Protein AF-A0AA35QX50-F1 (afdb_monomer_lite)

Structure (mmCIF, N/CA/C/O backbone):
data_AF-A0AA35QX50-F1
#
_entry.id   AF-A0AA35QX50-F1
#
loop_
_atom_site.group_PDB
_atom_site.id
_atom_site.type_symbol
_atom_site.label_atom_id
_atom_site.label_alt_id
_atom_site.label_comp_id
_atom_site.label_asym_id
_atom_site.label_entity_id
_atom_site.label_seq_id
_atom_site.pdbx_PDB_ins_code
_atom_site.Cartn_x
_atom_site.Cartn_y
_atom_site.Cartn_z
_atom_site.occupancy
_atom_site.B_iso_or_equiv
_atom_site.auth_seq_id
_atom_site.auth_comp_id
_atom_site.auth_asym_id
_atom_site.auth_atom_id
_atom_site.pdbx_PDB_model_num
ATOM 1 N N . MET A 1 1 ? -13.403 8.896 -10.640 1.00 95.00 1 MET A N 1
ATOM 2 C CA . MET A 1 1 ? -12.493 7.942 -9.965 1.00 95.00 1 MET A CA 1
ATOM 3 C C . MET A 1 1 ? -11.203 8.673 -9.636 1.00 95.00 1 MET A C 1
ATOM 5 O O . MET A 1 1 ? -10.929 9.673 -10.288 1.00 95.00 1 MET A O 1
ATOM 9 N N . PHE A 1 2 ? -10.451 8.237 -8.632 1.00 98.00 2 PHE A N 1
ATOM 10 C CA . PHE A 1 2 ? -9.219 8.897 -8.194 1.00 98.00 2 PHE A CA 1
ATOM 11 C C . PHE A 1 2 ? -8.072 7.893 -8.134 1.00 98.00 2 PHE A C 1
ATOM 13 O O . PHE A 1 2 ? -8.296 6.754 -7.728 1.00 98.00 2 PHE A O 1
ATOM 20 N N . ASP A 1 3 ? -6.869 8.338 -8.501 1.00 97.94 3 ASP A N 1
ATOM 21 C CA . ASP A 1 3 ? -5.626 7.667 -8.115 1.00 97.94 3 ASP A CA 1
ATOM 22 C C . ASP A 1 3 ? -5.467 7.798 -6.597 1.00 97.94 3 ASP A C 1
ATOM 24 O O . ASP A 1 3 ? -5.388 8.909 -6.054 1.00 97.94 3 ASP A O 1
ATOM 28 N N . LEU A 1 4 ? -5.461 6.663 -5.905 1.00 98.25 4 LEU A N 1
ATOM 29 C CA . LEU A 1 4 ? -5.447 6.638 -4.452 1.00 98.25 4 LEU A CA 1
ATOM 30 C C . LEU A 1 4 ? -4.041 6.796 -3.862 1.00 98.25 4 LEU A C 1
ATOM 32 O O . LEU A 1 4 ? -3.913 6.950 -2.642 1.00 98.25 4 LEU A O 1
ATOM 36 N N . ALA A 1 5 ? -2.999 6.776 -4.700 1.00 97.44 5 ALA A N 1
ATOM 37 C CA . ALA A 1 5 ? -1.603 6.798 -4.295 1.00 97.44 5 ALA A CA 1
ATOM 38 C C . ALA A 1 5 ? -1.356 5.806 -3.141 1.00 97.44 5 ALA A C 1
ATOM 40 O O . ALA A 1 5 ? -1.750 4.640 -3.211 1.00 97.44 5 ALA A O 1
ATOM 41 N N . SER A 1 6 ? -0.755 6.266 -2.043 1.00 97.69 6 SER A N 1
ATOM 42 C CA . SER A 1 6 ? -0.408 5.417 -0.901 1.00 97.69 6 SER A CA 1
ATOM 43 C C . SER A 1 6 ? -1.585 4.852 -0.100 1.00 97.69 6 SER A C 1
ATOM 45 O O . SER A 1 6 ? -1.346 3.959 0.705 1.00 97.69 6 SER A O 1
ATOM 47 N N . LEU A 1 7 ? -2.844 5.242 -0.342 1.00 98.56 7 LEU A N 1
ATOM 48 C CA . LEU A 1 7 ? -3.963 4.465 0.217 1.00 98.56 7 LEU A CA 1
ATOM 49 C C . LEU A 1 7 ? -3.995 3.027 -0.328 1.00 98.56 7 LEU A C 1
ATOM 51 O O . LEU A 1 7 ? -4.563 2.154 0.320 1.00 98.56 7 LEU A O 1
ATOM 55 N N . THR A 1 8 ? -3.333 2.758 -1.462 1.00 98.88 8 THR A N 1
ATOM 56 C CA . THR A 1 8 ? -3.085 1.396 -1.968 1.00 98.88 8 THR A CA 1
ATOM 57 C C . THR A 1 8 ? -2.482 0.492 -0.895 1.00 98.88 8 THR A C 1
ATOM 59 O O . THR A 1 8 ? -2.881 -0.663 -0.779 1.00 98.88 8 THR A O 1
ATOM 62 N N . LYS A 1 9 ? -1.578 1.028 -0.060 1.00 98.81 9 LYS A N 1
ATOM 63 C CA . LYS A 1 9 ? -0.940 0.280 1.029 1.00 98.81 9 LYS A CA 1
ATOM 64 C C . LYS A 1 9 ? -1.981 -0.380 1.918 1.00 98.81 9 LYS A C 1
ATOM 66 O O . LYS A 1 9 ? -1.892 -1.574 2.159 1.00 98.81 9 LYS A O 1
ATOM 71 N N . VAL A 1 10 ? -2.988 0.376 2.348 1.00 98.75 10 VAL A N 1
ATOM 72 C CA . VAL A 1 10 ? -3.977 -0.103 3.318 1.00 98.75 10 VAL A CA 1
ATOM 73 C C . VAL A 1 10 ? -5.190 -0.771 2.674 1.00 98.75 10 VAL A C 1
ATOM 75 O O . VAL A 1 10 ? -5.646 -1.804 3.161 1.00 98.75 10 VAL A O 1
ATOM 78 N N . LEU A 1 11 ? -5.668 -0.241 1.545 1.00 98.88 11 LEU A N 1
ATOM 79 C CA . LEU A 1 11 ? -6.864 -0.738 0.856 1.00 98.88 11 LEU A CA 1
ATOM 80 C C . LEU A 1 11 ? -6.602 -1.992 0.009 1.00 98.88 11 LEU A C 1
ATOM 82 O O . LEU A 1 11 ? -7.543 -2.723 -0.282 1.00 98.88 11 LEU A O 1
ATOM 86 N N . ALA A 1 12 ? -5.349 -2.248 -0.379 1.00 98.88 12 ALA A N 1
ATOM 87 C CA . ALA A 1 12 ? -4.958 -3.460 -1.094 1.00 98.88 12 ALA A CA 1
ATOM 88 C C . ALA A 1 12 ? -4.016 -4.321 -0.247 1.00 98.88 12 ALA A C 1
ATOM 90 O O . ALA A 1 12 ? -4.441 -5.347 0.275 1.00 98.88 12 ALA A O 1
ATOM 91 N N . THR A 1 13 ? -2.764 -3.905 -0.049 1.00 98.88 13 THR A N 1
ATOM 92 C CA . THR A 1 13 ? -1.720 -4.767 0.534 1.00 98.88 13 THR A CA 1
ATOM 93 C C . THR A 1 13 ? -1.997 -5.179 1.977 1.00 98.88 13 THR A C 1
ATOM 95 O O . THR A 1 13 ? -1.929 -6.365 2.301 1.00 98.88 13 THR A O 1
ATOM 98 N N . THR A 1 14 ? -2.339 -4.234 2.853 1.00 98.94 14 THR A N 1
ATOM 99 C CA . THR A 1 14 ? -2.667 -4.521 4.256 1.00 98.94 14 THR A CA 1
ATOM 100 C C . THR A 1 14 ? -3.954 -5.324 4.349 1.00 98.94 14 THR A C 1
ATOM 102 O O . THR A 1 14 ? -3.972 -6.333 5.041 1.00 98.94 14 THR A O 1
ATOM 105 N N . THR A 1 15 ? -4.999 -4.952 3.601 1.00 98.94 15 THR A N 1
ATOM 106 C CA . THR A 1 15 ? -6.264 -5.709 3.569 1.00 98.94 15 THR A CA 1
ATOM 107 C C . THR A 1 15 ? -6.036 -7.155 3.107 1.00 98.94 15 THR A C 1
ATOM 109 O O . THR A 1 15 ? -6.510 -8.093 3.741 1.00 98.94 15 THR A O 1
ATOM 112 N N . ALA A 1 16 ? -5.233 -7.367 2.062 1.00 98.88 16 ALA A N 1
ATOM 113 C CA . ALA A 1 16 ? -4.854 -8.699 1.606 1.00 98.88 16 ALA A CA 1
ATOM 114 C C . ALA A 1 16 ? -4.052 -9.477 2.664 1.00 98.88 16 ALA A C 1
ATOM 116 O O . ALA A 1 16 ? -4.304 -10.660 2.892 1.00 98.88 16 ALA A O 1
ATOM 117 N N . SER A 1 17 ? -3.134 -8.799 3.358 1.00 98.94 17 SER A N 1
ATOM 118 C CA . SER A 1 17 ? -2.365 -9.379 4.465 1.00 98.94 17 SER A CA 1
ATOM 119 C C . SER A 1 17 ? -3.267 -9.788 5.634 1.00 98.94 17 SER A C 1
ATOM 121 O O . SER A 1 17 ? -3.060 -10.846 6.215 1.00 98.94 17 SER A O 1
ATOM 123 N N . MET A 1 18 ? -4.300 -8.998 5.949 1.00 98.94 18 MET A N 1
ATOM 124 C CA . MET A 1 18 ? -5.293 -9.312 6.985 1.00 98.94 18 MET A CA 1
ATOM 125 C C . MET A 1 18 ? -6.093 -10.571 6.643 1.00 98.94 18 MET A C 1
ATOM 127 O O . MET A 1 18 ? -6.298 -11.411 7.516 1.00 98.94 18 MET A O 1
ATOM 131 N N . ILE A 1 19 ? -6.497 -10.738 5.378 1.00 98.88 19 ILE A N 1
ATOM 132 C CA . ILE A 1 19 ? -7.178 -11.958 4.916 1.00 98.88 19 ILE A CA 1
ATOM 133 C C . ILE A 1 19 ? -6.266 -13.172 5.116 1.00 98.88 19 ILE A C 1
ATOM 135 O O . ILE A 1 19 ? -6.684 -14.159 5.716 1.00 98.88 19 ILE A O 1
ATOM 139 N N . LEU A 1 20 ? -5.012 -13.104 4.658 1.00 98.81 20 LEU A N 1
ATOM 140 C CA . LEU A 1 20 ? -4.058 -14.212 4.792 1.00 98.81 20 LEU A CA 1
ATOM 141 C C . LEU A 1 20 ? -3.725 -14.522 6.261 1.00 98.81 20 LEU A C 1
ATOM 143 O O . LEU A 1 20 ? -3.641 -15.693 6.632 1.00 98.81 20 LEU A O 1
ATOM 147 N N . TYR A 1 21 ? -3.605 -13.490 7.101 1.00 98.81 21 TYR A N 1
ATOM 148 C CA . TYR A 1 21 ? -3.396 -13.622 8.544 1.00 98.81 21 TYR A CA 1
ATOM 149 C C . TYR A 1 21 ? -4.576 -14.322 9.223 1.00 98.81 21 TYR A C 1
ATOM 151 O O . TYR A 1 21 ? -4.388 -15.315 9.919 1.00 98.81 21 TYR A O 1
ATOM 159 N N . GLN A 1 22 ? -5.807 -13.871 8.961 1.00 98.38 22 GLN A N 1
ATOM 160 C CA . GLN A 1 22 ? -7.016 -14.491 9.509 1.00 98.38 22 GLN A CA 1
ATOM 161 C C . GLN A 1 22 ? -7.146 -15.965 9.108 1.00 98.38 22 GLN A C 1
ATOM 163 O O . GLN A 1 22 ? -7.665 -16.783 9.867 1.00 98.38 22 GLN A O 1
ATOM 168 N N . ARG A 1 23 ? -6.685 -16.308 7.905 1.00 98.00 23 ARG A N 1
ATOM 169 C CA . ARG A 1 23 ? -6.698 -17.677 7.382 1.00 98.00 23 ARG A CA 1
ATOM 170 C C . ARG A 1 23 ? -5.549 -18.538 7.915 1.00 98.00 23 ARG A C 1
ATOM 172 O O . ARG A 1 23 ? -5.525 -19.729 7.627 1.00 98.00 23 ARG A O 1
ATOM 179 N N . GLY A 1 24 ? -4.630 -17.964 8.695 1.00 97.75 24 GLY A N 1
ATOM 180 C CA . GLY A 1 24 ? -3.490 -18.668 9.282 1.00 97.75 24 GLY A CA 1
ATOM 181 C C . GLY A 1 24 ? -2.351 -18.957 8.302 1.00 97.75 24 GLY A C 1
ATOM 182 O O . GLY A 1 24 ? -1.500 -19.782 8.609 1.00 97.75 24 GLY A O 1
ATOM 183 N N . HIS A 1 25 ? -2.326 -18.304 7.136 1.00 98.12 25 HIS A N 1
ATOM 184 C CA . HIS A 1 25 ? -1.269 -18.483 6.126 1.00 98.12 25 HIS A CA 1
ATOM 185 C C . HIS A 1 25 ? -0.181 -17.411 6.182 1.00 98.12 25 HIS A C 1
ATOM 187 O O . HIS A 1 25 ? 0.841 -17.535 5.519 1.00 98.12 25 HIS A O 1
ATOM 193 N N . LEU A 1 26 ? -0.404 -16.336 6.937 1.00 98.50 26 LEU A N 1
ATOM 194 C CA . LEU A 1 26 ? 0.580 -15.285 7.150 1.00 98.50 26 LEU A CA 1
ATOM 195 C C . LEU A 1 26 ? 0.782 -15.099 8.651 1.00 98.50 26 LEU A C 1
ATOM 197 O O . LEU A 1 26 ? -0.099 -14.577 9.329 1.00 98.50 26 LEU A O 1
ATOM 201 N N . ASP A 1 27 ? 1.948 -15.488 9.156 1.00 98.31 27 ASP A N 1
ATOM 202 C CA . ASP A 1 27 ? 2.385 -15.131 10.505 1.00 98.31 27 ASP A CA 1
ATOM 203 C C . ASP A 1 27 ? 3.178 -13.815 10.449 1.00 98.31 27 ASP A C 1
ATOM 205 O O . ASP A 1 27 ? 4.054 -13.619 9.605 1.00 98.31 27 ASP A O 1
ATOM 209 N N . LEU A 1 28 ? 2.859 -12.888 11.353 1.00 98.69 28 LEU A N 1
ATOM 210 C CA . LEU A 1 28 ? 3.513 -11.586 11.451 1.00 98.69 28 LEU A CA 1
ATOM 211 C C . LEU A 1 28 ? 4.996 -11.709 11.831 1.00 98.69 28 LEU A C 1
ATOM 213 O O . LEU A 1 28 ? 5.796 -10.860 11.438 1.00 98.69 28 LEU A O 1
ATOM 217 N N . ASP A 1 29 ? 5.378 -12.749 12.568 1.00 98.44 29 ASP A N 1
ATOM 218 C CA . ASP A 1 29 ? 6.756 -12.951 13.021 1.00 98.44 29 ASP A CA 1
ATOM 219 C C . ASP A 1 29 ? 7.555 -13.893 12.104 1.00 98.44 29 ASP A C 1
ATOM 221 O O . ASP A 1 29 ? 8.755 -14.098 12.311 1.00 98.44 29 ASP A O 1
ATOM 225 N N . MET A 1 30 ? 6.932 -14.383 11.024 1.00 98.06 30 MET A N 1
ATOM 226 C CA . MET A 1 30 ? 7.620 -15.099 9.953 1.00 98.06 30 MET A CA 1
ATOM 227 C C . MET A 1 30 ? 8.659 -14.193 9.291 1.00 98.06 30 MET A C 1
ATOM 229 O O . MET A 1 30 ? 8.399 -13.025 8.970 1.00 98.06 30 MET A O 1
ATOM 233 N N . LYS A 1 31 ? 9.856 -14.740 9.072 1.00 98.75 31 LYS A N 1
ATOM 234 C CA . LYS A 1 31 ? 10.914 -14.052 8.333 1.00 98.75 31 LYS A CA 1
ATOM 235 C C . LYS A 1 31 ? 10.544 -13.993 6.862 1.00 98.75 31 LYS A C 1
ATOM 237 O O . LYS A 1 31 ? 10.157 -14.991 6.277 1.00 98.75 31 LYS A O 1
ATOM 242 N N . VAL A 1 32 ? 10.755 -12.850 6.227 1.00 98.56 32 VAL A N 1
ATOM 243 C CA . VAL A 1 32 ? 10.470 -12.686 4.792 1.00 98.56 32 VAL A CA 1
ATOM 244 C C . VAL A 1 32 ? 11.356 -13.599 3.935 1.00 98.56 32 VAL A C 1
ATOM 246 O O . VAL A 1 32 ? 10.954 -14.022 2.856 1.00 98.56 32 VAL A O 1
ATOM 249 N N . SER A 1 33 ? 12.544 -13.951 4.438 1.00 98.06 33 SER A N 1
ATOM 250 C CA . SER A 1 33 ? 13.446 -14.920 3.812 1.00 98.06 33 SER A CA 1
ATOM 251 C C . SER A 1 33 ? 13.064 -16.388 4.033 1.00 98.06 33 SER A C 1
ATOM 253 O O . SER A 1 33 ? 13.836 -17.273 3.661 1.00 98.06 33 SER A O 1
ATOM 255 N N . ASP A 1 34 ? 11.944 -16.666 4.701 1.00 97.75 34 ASP A N 1
ATOM 256 C CA . ASP A 1 34 ? 11.442 -18.028 4.850 1.00 97.75 34 ASP A CA 1
ATOM 257 C C . ASP A 1 34 ? 11.135 -18.635 3.464 1.00 97.75 34 ASP A C 1
ATOM 259 O O . ASP A 1 34 ? 10.643 -17.909 2.588 1.00 97.75 34 ASP A O 1
ATOM 263 N N . PRO A 1 35 ? 11.450 -19.924 3.215 1.00 94.56 35 PRO A N 1
ATOM 264 C CA . PRO A 1 35 ? 11.105 -20.608 1.969 1.00 94.56 35 PRO A CA 1
ATOM 265 C C . PRO A 1 35 ? 9.620 -20.561 1.592 1.00 94.56 35 PRO A C 1
ATOM 267 O O . PRO A 1 35 ? 9.325 -20.625 0.401 1.00 94.56 35 PRO A O 1
ATOM 270 N N . GLU A 1 36 ? 8.709 -20.424 2.560 1.00 94.69 36 GLU A N 1
ATOM 271 C CA . GLU A 1 36 ? 7.271 -20.247 2.304 1.00 94.69 36 GLU A CA 1
ATOM 272 C C . GLU A 1 36 ? 6.925 -18.841 1.775 1.00 94.69 36 GLU A C 1
ATOM 274 O O . GLU A 1 36 ? 5.853 -18.638 1.208 1.00 94.69 36 GLU A O 1
ATOM 279 N N . LEU A 1 37 ? 7.831 -17.863 1.922 1.00 96.38 37 LEU A N 1
ATOM 280 C CA . LEU A 1 37 ? 7.656 -16.482 1.460 1.00 96.38 37 LEU A CA 1
ATOM 281 C C . LEU A 1 37 ? 8.561 -16.149 0.264 1.00 96.38 37 LEU A C 1
ATOM 283 O O . LEU A 1 37 ? 8.253 -16.486 -0.877 1.00 96.38 37 LEU A O 1
ATOM 287 N N . LEU A 1 38 ? 9.655 -15.409 0.475 1.00 95.75 38 LEU A N 1
ATOM 288 C CA . LEU A 1 38 ? 10.557 -14.984 -0.605 1.00 95.75 38 LEU A CA 1
ATOM 289 C C . LEU A 1 38 ? 11.861 -15.791 -0.641 1.00 95.75 38 LEU A C 1
ATOM 291 O O . LEU A 1 38 ? 12.686 -15.589 -1.533 1.00 95.75 38 LEU A O 1
ATOM 295 N N . GLY A 1 39 ? 12.042 -16.717 0.303 1.00 95.00 39 GLY A N 1
ATOM 296 C CA . GLY A 1 39 ? 13.170 -17.633 0.345 1.00 95.00 39 GLY A CA 1
ATOM 297 C C . GLY A 1 39 ? 14.521 -16.984 0.680 1.00 95.00 39 GLY A C 1
ATOM 298 O O . GLY A 1 39 ? 14.634 -15.773 0.902 1.00 95.00 39 GLY A O 1
ATOM 299 N N . PRO A 1 40 ? 15.592 -17.796 0.716 1.00 95.56 40 PRO A N 1
ATOM 300 C CA . PRO A 1 40 ? 16.909 -17.368 1.194 1.00 95.56 40 PRO A CA 1
ATOM 301 C C . PRO A 1 40 ? 17.546 -16.264 0.340 1.00 95.56 40 PRO A C 1
ATOM 303 O O . PRO A 1 40 ? 18.378 -15.508 0.839 1.00 95.56 40 PRO A O 1
ATOM 306 N N . ASP A 1 41 ? 17.135 -16.110 -0.920 1.00 93.31 41 ASP A N 1
ATOM 307 C CA . ASP A 1 41 ? 17.622 -15.038 -1.791 1.00 93.31 41 ASP A CA 1
ATOM 308 C C . ASP A 1 41 ? 17.228 -13.644 -1.297 1.00 93.31 41 ASP A C 1
ATOM 310 O O . ASP A 1 41 ? 17.973 -12.685 -1.513 1.00 93.31 41 ASP A O 1
ATOM 314 N N . PHE A 1 42 ? 16.114 -13.527 -0.567 1.00 96.69 42 PHE A N 1
ATOM 315 C CA . PHE A 1 42 ? 15.738 -12.278 0.086 1.00 96.69 42 PHE A CA 1
ATOM 316 C C . PHE A 1 42 ? 16.682 -11.910 1.233 1.00 96.69 42 PHE A C 1
ATOM 318 O O . PHE A 1 42 ? 16.869 -10.730 1.506 1.00 96.69 42 PHE A O 1
ATOM 325 N N . ALA A 1 43 ? 17.322 -12.885 1.884 1.00 96.69 43 ALA A N 1
ATOM 326 C CA . ALA A 1 43 ? 18.098 -12.672 3.106 1.00 96.69 43 ALA A CA 1
ATOM 327 C C . ALA A 1 43 ? 19.359 -11.802 2.903 1.00 96.69 43 ALA A C 1
ATOM 329 O O . ALA A 1 43 ? 19.956 -11.345 3.865 1.00 96.69 43 ALA A O 1
ATOM 330 N N . ARG A 1 44 ? 19.764 -11.534 1.658 1.00 95.12 44 ARG A N 1
ATOM 331 C CA . ARG A 1 44 ? 21.001 -10.821 1.304 1.00 95.12 44 ARG A CA 1
ATOM 332 C C . ARG A 1 44 ? 21.026 -9.374 1.820 1.00 95.12 44 ARG A C 1
ATOM 334 O O . ARG A 1 44 ? 19.988 -8.735 1.979 1.00 95.12 44 ARG A O 1
ATOM 341 N N . ASN A 1 45 ? 22.222 -8.803 1.966 1.00 96.31 45 ASN A N 1
ATOM 342 C CA . ASN A 1 45 ? 22.448 -7.383 2.289 1.00 96.31 45 ASN A CA 1
ATOM 343 C C . ASN A 1 45 ? 21.786 -6.915 3.605 1.00 96.31 45 ASN A C 1
ATOM 345 O O . ASN A 1 45 ? 21.274 -5.794 3.681 1.00 96.31 45 ASN A O 1
ATOM 349 N N . GLY A 1 46 ? 21.810 -7.768 4.638 1.00 96.12 46 GLY A N 1
ATOM 350 C CA . GLY A 1 46 ? 21.324 -7.451 5.986 1.00 96.12 46 GLY A CA 1
ATOM 351 C C . GLY A 1 46 ? 19.832 -7.714 6.210 1.00 96.12 46 GLY A C 1
ATOM 352 O O . GLY A 1 46 ? 19.278 -7.267 7.215 1.00 96.12 46 GLY A O 1
ATOM 353 N N . LYS A 1 47 ? 19.158 -8.389 5.270 1.00 97.94 47 LYS A N 1
ATOM 354 C CA . LYS A 1 47 ? 17.703 -8.608 5.278 1.00 97.94 47 LYS A CA 1
ATOM 355 C C . LYS A 1 47 ? 17.269 -9.906 5.968 1.00 97.94 47 LYS A C 1
ATOM 357 O O . LYS A 1 47 ? 16.074 -10.181 6.040 1.00 97.94 47 LYS A O 1
ATOM 362 N N . GLU A 1 48 ? 18.202 -10.678 6.525 1.00 97.50 48 GLU A N 1
ATOM 363 C CA . GLU A 1 48 ? 17.986 -12.006 7.124 1.00 97.50 48 GLU A CA 1
ATOM 364 C C . GLU A 1 48 ? 17.014 -11.990 8.319 1.00 97.50 48 GLU A C 1
ATOM 366 O O . GLU A 1 48 ? 16.421 -13.012 8.671 1.00 97.50 48 GLU A O 1
ATOM 371 N N . ALA A 1 49 ? 16.893 -10.842 8.989 1.00 98.06 49 ALA A N 1
ATOM 372 C CA . ALA A 1 49 ? 16.088 -10.677 10.197 1.00 98.06 49 ALA A CA 1
ATOM 373 C C . ALA A 1 49 ? 14.735 -9.988 9.958 1.00 98.06 49 ALA A C 1
ATOM 375 O O . ALA A 1 49 ? 13.972 -9.839 10.908 1.00 98.06 49 ALA A O 1
ATOM 376 N N . ILE A 1 50 ? 14.434 -9.549 8.731 1.00 98.75 50 ILE A N 1
ATOM 377 C CA . ILE A 1 50 ? 13.180 -8.843 8.440 1.00 98.75 50 ILE A CA 1
ATOM 378 C C . ILE A 1 50 ? 12.010 -9.818 8.554 1.00 98.75 50 ILE A C 1
ATOM 380 O O . ILE A 1 50 ? 11.982 -10.843 7.870 1.00 98.75 50 ILE A O 1
ATOM 384 N N . THR A 1 51 ? 11.016 -9.460 9.362 1.00 98.88 51 THR A N 1
ATOM 385 C CA . THR A 1 51 ? 9.734 -10.167 9.440 1.00 98.88 51 THR A CA 1
ATOM 386 C C . THR A 1 51 ? 8.631 -9.458 8.660 1.00 98.88 51 THR A C 1
ATOM 388 O O . THR A 1 51 ? 8.746 -8.278 8.309 1.00 98.88 51 THR A O 1
ATOM 391 N N . VAL A 1 52 ? 7.522 -10.161 8.425 1.00 98.88 52 VAL A N 1
ATOM 392 C CA . VAL A 1 52 ? 6.281 -9.591 7.869 1.00 98.88 52 VAL A CA 1
ATOM 393 C C . VAL A 1 52 ? 5.836 -8.361 8.668 1.00 98.88 52 VAL A C 1
ATOM 395 O O . VAL A 1 52 ? 5.526 -7.310 8.100 1.00 98.88 52 VAL A O 1
ATOM 398 N N . ARG A 1 53 ? 5.886 -8.449 10.001 1.00 98.81 53 ARG A N 1
ATOM 399 C CA . ARG A 1 53 ? 5.603 -7.341 10.916 1.00 98.81 53 ARG A CA 1
ATOM 400 C C . ARG A 1 53 ? 6.492 -6.138 10.632 1.00 98.81 53 ARG A C 1
ATOM 402 O O . ARG A 1 53 ? 5.999 -5.012 10.634 1.00 98.81 53 ARG A O 1
ATOM 409 N N . ASN A 1 54 ? 7.783 -6.349 10.363 1.00 98.75 54 ASN A N 1
ATOM 410 C CA . ASN A 1 54 ? 8.684 -5.236 10.081 1.00 98.75 54 ASN A CA 1
ATOM 411 C C . ASN A 1 54 ? 8.331 -4.490 8.794 1.00 98.75 54 ASN A C 1
ATOM 413 O O . ASN A 1 54 ? 8.468 -3.263 8.734 1.00 98.75 54 ASN A O 1
ATOM 417 N N . LEU A 1 55 ? 7.878 -5.219 7.772 1.00 98.81 55 LEU A N 1
ATOM 418 C CA . LEU A 1 55 ? 7.422 -4.613 6.528 1.00 98.81 55 LEU A CA 1
ATOM 419 C C . LEU A 1 55 ? 6.170 -3.760 6.773 1.00 98.81 55 LEU A C 1
ATOM 421 O O . LEU A 1 55 ? 6.180 -2.572 6.455 1.00 98.81 55 LEU A O 1
ATOM 425 N N . LEU A 1 56 ? 5.143 -4.328 7.415 1.00 98.75 56 LEU A N 1
ATOM 426 C CA . LEU A 1 56 ? 3.876 -3.641 7.705 1.00 98.75 56 LEU A CA 1
ATOM 427 C C . LEU A 1 56 ? 4.046 -2.415 8.618 1.00 98.75 56 LEU A C 1
ATOM 429 O O . LEU A 1 56 ? 3.290 -1.455 8.504 1.00 98.75 56 LEU A O 1
ATOM 433 N N . LEU A 1 57 ? 5.040 -2.419 9.509 1.00 97.69 57 LEU A N 1
ATOM 434 C CA . LEU A 1 57 ? 5.339 -1.290 10.398 1.00 97.69 57 LEU A CA 1
ATOM 435 C C . LEU A 1 57 ? 6.313 -0.271 9.809 1.00 97.69 57 LEU A C 1
ATOM 437 O O . LEU A 1 57 ? 6.635 0.702 10.487 1.00 97.69 57 LEU A O 1
ATOM 441 N N . HIS A 1 58 ? 6.834 -0.491 8.598 1.00 97.44 58 HIS A N 1
ATOM 442 C CA . HIS A 1 58 ? 7.907 0.327 8.027 1.00 97.44 58 HIS A CA 1
ATOM 443 C C . HIS A 1 58 ? 9.113 0.496 8.978 1.00 97.44 58 HIS A C 1
ATOM 445 O O . HIS A 1 58 ? 9.684 1.577 9.120 1.00 97.44 58 HIS A O 1
ATOM 451 N N . ASN A 1 59 ? 9.520 -0.581 9.652 1.00 97.50 59 ASN A N 1
ATOM 452 C CA . ASN A 1 59 ? 10.745 -0.606 10.460 1.00 97.50 59 ASN A CA 1
ATOM 453 C C . ASN A 1 59 ? 11.724 -1.701 10.009 1.00 97.50 59 ASN A C 1
ATOM 455 O O . ASN A 1 59 ? 12.593 -2.119 10.766 1.00 97.50 59 ASN A O 1
ATOM 459 N N . ALA A 1 60 ? 11.611 -2.129 8.751 1.00 98.06 60 ALA A N 1
ATOM 460 C CA . ALA A 1 60 ? 12.431 -3.171 8.137 1.00 98.06 60 ALA A CA 1
ATOM 461 C C . ALA A 1 60 ? 13.884 -2.768 7.835 1.00 98.06 60 ALA A C 1
ATOM 463 O O . ALA A 1 60 ? 14.677 -3.630 7.480 1.00 98.06 60 ALA A O 1
ATOM 464 N N . GLY A 1 61 ? 14.253 -1.488 7.957 1.00 98.00 61 GLY A N 1
ATOM 465 C CA . GLY A 1 61 ? 15.607 -1.023 7.633 1.00 98.00 61 GLY A CA 1
ATOM 466 C C . GLY A 1 61 ? 15.763 -0.443 6.228 1.00 98.00 61 GLY A C 1
ATOM 467 O O . GLY A 1 61 ? 16.827 0.087 5.912 1.00 98.00 61 GLY A O 1
ATOM 468 N N . PHE A 1 62 ? 14.741 -0.537 5.374 1.00 98.06 62 PHE A N 1
ATOM 469 C CA . PHE A 1 62 ? 14.800 -0.028 4.005 1.00 98.06 62 PHE A CA 1
ATOM 470 C C . PHE A 1 62 ? 14.945 1.504 3.951 1.00 98.06 62 PHE A C 1
ATOM 472 O O . PHE A 1 62 ? 14.457 2.203 4.844 1.00 98.06 62 PHE A O 1
ATOM 479 N N . PRO A 1 63 ? 15.584 2.056 2.897 1.00 97.19 63 PRO A N 1
ATOM 480 C CA . PRO A 1 63 ? 15.433 3.474 2.584 1.00 97.19 63 PRO A CA 1
ATOM 481 C C . PRO A 1 63 ? 13.964 3.817 2.268 1.00 97.19 63 PRO A C 1
ATOM 483 O O . PRO A 1 63 ? 13.184 2.913 1.954 1.00 97.19 63 PRO A O 1
ATOM 486 N N . PRO A 1 64 ? 13.577 5.107 2.307 1.00 95.94 64 PRO A N 1
ATOM 487 C CA . PRO A 1 64 ? 12.215 5.515 1.961 1.00 95.94 64 PRO A CA 1
ATOM 488 C C . PRO A 1 64 ? 11.788 5.079 0.555 1.00 95.94 64 PRO A C 1
ATOM 490 O O . PRO A 1 64 ? 10.705 4.528 0.373 1.00 95.94 64 PRO A O 1
ATOM 493 N N . ASP A 1 65 ? 12.699 5.233 -0.403 1.00 96.50 65 ASP A N 1
ATOM 494 C CA . ASP A 1 65 ? 12.495 4.942 -1.818 1.00 96.50 65 ASP A CA 1
ATOM 495 C C . ASP A 1 65 ? 13.612 4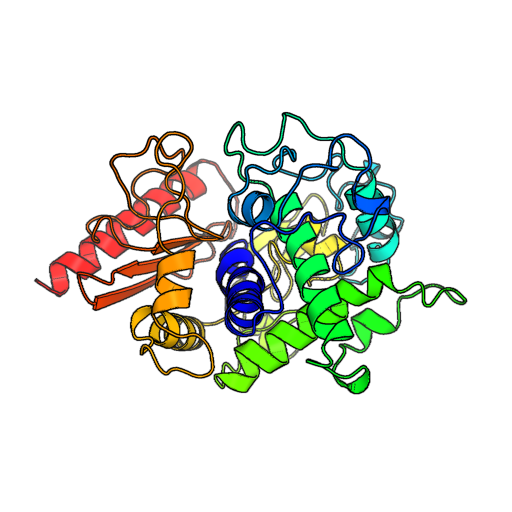.032 -2.353 1.00 96.50 65 ASP A C 1
ATOM 497 O O . ASP A 1 65 ? 14.715 4.013 -1.779 1.00 96.50 65 ASP A O 1
ATOM 501 N N . PRO A 1 66 ? 13.374 3.309 -3.464 1.00 95.25 66 PRO A N 1
ATOM 502 C CA . PRO A 1 66 ? 14.425 2.603 -4.183 1.00 95.25 66 PRO A CA 1
ATOM 503 C C . PRO A 1 66 ? 15.581 3.534 -4.571 1.00 95.25 66 PRO A C 1
ATOM 505 O O . PRO A 1 66 ? 15.383 4.710 -4.888 1.00 95.25 66 PRO A O 1
ATOM 508 N N . LYS A 1 67 ? 16.811 3.008 -4.554 1.00 91.25 67 LYS A N 1
ATOM 509 C CA . LYS A 1 67 ? 18.009 3.761 -4.954 1.00 91.25 67 LYS A CA 1
ATOM 510 C C . LYS A 1 67 ? 18.818 2.995 -6.009 1.00 91.25 67 LYS A C 1
ATOM 512 O O . LYS A 1 67 ? 19.465 2.015 -5.639 1.00 91.25 67 LYS A O 1
ATOM 517 N N . PRO A 1 68 ? 18.867 3.462 -7.272 1.00 94.12 68 PRO A N 1
ATOM 518 C CA . PRO A 1 68 ? 18.078 4.565 -7.841 1.00 94.12 68 PRO A CA 1
ATOM 519 C C . PRO A 1 68 ? 16.574 4.237 -7.889 1.00 94.12 68 PRO A C 1
ATOM 521 O O . PRO A 1 68 ? 16.183 3.078 -7.751 1.00 94.12 68 PRO A O 1
ATOM 524 N N . ASN A 1 69 ? 15.737 5.261 -8.080 1.00 96.62 69 ASN A N 1
ATOM 525 C CA . ASN A 1 69 ? 14.305 5.068 -8.313 1.00 96.62 69 ASN A CA 1
ATOM 526 C C . ASN A 1 69 ? 14.079 4.238 -9.580 1.00 96.62 69 ASN A C 1
ATOM 528 O O . ASN A 1 69 ? 14.792 4.415 -10.562 1.00 96.62 69 ASN A O 1
ATOM 532 N N . TYR A 1 70 ? 13.044 3.401 -9.607 1.00 96.31 70 TYR A N 1
ATOM 533 C CA . TYR A 1 70 ? 12.761 2.521 -10.745 1.00 96.31 70 TYR A CA 1
ATOM 534 C C . TYR A 1 70 ? 12.355 3.265 -12.015 1.00 96.31 70 TYR A C 1
ATOM 536 O O . TYR A 1 70 ? 12.458 2.700 -13.095 1.00 96.31 70 TYR A O 1
ATOM 544 N N . TRP A 1 71 ? 11.903 4.514 -11.894 1.00 95.00 71 TRP A N 1
ATOM 545 C CA . TRP A 1 71 ? 11.601 5.392 -13.025 1.00 95.00 71 TRP A CA 1
ATOM 546 C C . TRP A 1 71 ? 12.808 6.192 -13.533 1.00 95.00 71 TRP A C 1
ATOM 548 O O . TRP A 1 71 ? 12.707 6.858 -14.559 1.00 95.00 71 TRP A O 1
ATOM 558 N N . ASP A 1 72 ? 13.937 6.162 -12.824 1.00 94.81 72 ASP A N 1
ATOM 559 C CA . ASP A 1 72 ? 15.132 6.914 -13.200 1.00 94.81 72 ASP A CA 1
ATOM 560 C C . ASP A 1 72 ? 15.852 6.225 -14.372 1.00 94.81 72 ASP A C 1
ATOM 562 O O . ASP A 1 72 ? 15.958 4.998 -14.435 1.00 94.81 72 ASP A O 1
ATOM 566 N N . VAL A 1 73 ? 16.404 7.004 -15.302 1.00 93.12 73 VAL A N 1
ATOM 567 C CA . VAL A 1 73 ? 17.259 6.476 -16.377 1.00 93.12 73 VAL A CA 1
ATOM 568 C C . VAL A 1 73 ? 18.498 5.768 -15.817 1.00 93.12 73 VAL A C 1
ATOM 570 O O . VAL A 1 73 ? 18.959 4.780 -16.386 1.00 93.12 73 VAL A O 1
ATOM 573 N N . ALA A 1 74 ? 19.002 6.212 -14.660 1.00 94.94 74 ALA A N 1
ATOM 574 C CA . ALA A 1 74 ? 20.131 5.608 -13.960 1.00 94.94 74 ALA A CA 1
ATOM 575 C C . ALA A 1 74 ? 19.818 4.215 -13.389 1.00 94.94 74 ALA A C 1
ATOM 577 O O . ALA A 1 74 ? 20.744 3.463 -13.088 1.00 94.94 74 ALA A O 1
ATOM 578 N N . PHE A 1 75 ? 18.538 3.847 -13.251 1.00 95.56 75 PHE A N 1
ATOM 579 C CA . PHE A 1 75 ? 18.143 2.485 -12.889 1.00 95.56 75 PHE A CA 1
ATOM 580 C C . PHE A 1 75 ? 18.445 1.473 -13.998 1.00 95.56 75 PHE A C 1
ATOM 582 O O . PHE A 1 75 ? 18.654 0.296 -13.716 1.00 95.56 75 PHE A O 1
ATOM 589 N N . GLY A 1 76 ? 18.531 1.933 -15.250 1.00 93.94 76 GLY A N 1
ATOM 590 C CA . GLY A 1 76 ? 18.976 1.120 -16.377 1.00 93.94 76 GLY A CA 1
ATOM 591 C C . GLY A 1 76 ? 17.879 0.299 -17.053 1.00 93.94 76 GLY A C 1
ATOM 592 O O . GLY A 1 76 ? 18.202 -0.549 -17.884 1.00 93.94 76 GLY A O 1
ATOM 593 N N . CYS A 1 77 ? 16.595 0.537 -16.754 1.00 92.88 77 CYS A N 1
ATOM 594 C CA . CYS A 1 77 ? 15.533 -0.121 -17.511 1.00 92.88 77 CYS A CA 1
ATOM 595 C C . CYS A 1 77 ? 15.437 0.503 -18.911 1.00 92.88 77 CYS A C 1
ATOM 597 O O . CYS A 1 77 ? 15.270 1.716 -19.006 1.00 92.88 77 CYS A O 1
ATOM 599 N N . PRO A 1 78 ? 15.457 -0.274 -20.012 1.00 91.81 78 PRO A N 1
ATOM 600 C CA . PRO A 1 78 ? 15.349 0.296 -21.358 1.00 91.81 78 PRO A CA 1
ATOM 601 C C . PRO A 1 78 ? 14.092 1.148 -21.562 1.00 91.81 78 PRO A C 1
ATOM 603 O O . PRO A 1 78 ? 14.119 2.138 -22.290 1.00 91.81 78 PRO A O 1
ATOM 606 N N . GLN A 1 79 ? 12.998 0.783 -20.891 1.00 89.62 79 GLN A N 1
ATOM 607 C CA . GLN A 1 79 ? 11.754 1.535 -20.934 1.00 89.62 79 GLN A CA 1
ATOM 608 C C . GLN A 1 79 ? 11.901 2.937 -20.339 1.00 89.62 79 GLN A C 1
ATOM 610 O O . GLN A 1 79 ? 11.346 3.880 -20.895 1.00 89.62 79 GLN A O 1
ATOM 615 N N . THR A 1 80 ? 12.674 3.106 -19.259 1.00 88.81 80 THR A N 1
ATOM 616 C CA . THR A 1 80 ? 12.785 4.402 -18.569 1.00 88.81 80 THR A CA 1
ATOM 617 C C . THR A 1 80 ? 13.585 5.433 -19.352 1.00 88.81 80 THR A C 1
ATOM 619 O O . THR A 1 80 ? 13.465 6.624 -19.091 1.00 88.81 80 THR A O 1
ATOM 622 N N . ALA A 1 81 ? 14.348 4.995 -20.356 1.00 91.00 81 ALA A N 1
ATOM 623 C CA . ALA A 1 81 ? 15.063 5.870 -21.278 1.00 91.00 81 ALA A CA 1
ATOM 624 C C . ALA A 1 81 ? 14.181 6.441 -22.409 1.00 91.00 81 ALA A C 1
ATOM 626 O O . ALA A 1 81 ? 14.639 7.301 -23.163 1.00 91.00 81 ALA A O 1
ATOM 627 N N . GLN A 1 82 ? 12.940 5.967 -22.574 1.00 94.25 82 GLN A N 1
ATOM 628 C CA . GLN A 1 82 ? 12.024 6.496 -23.588 1.00 94.25 82 GLN A CA 1
ATOM 629 C C . GLN A 1 82 ? 11.407 7.824 -23.141 1.00 94.25 82 GLN A C 1
ATOM 631 O O . GLN A 1 82 ? 11.141 8.026 -21.965 1.00 94.25 82 GLN A O 1
ATOM 636 N N . TYR A 1 83 ? 11.112 8.710 -24.098 1.00 93.44 83 TYR A N 1
ATOM 637 C CA . TYR A 1 83 ? 10.492 10.012 -23.807 1.00 93.44 83 TYR A CA 1
ATOM 638 C C . TYR A 1 83 ? 8.999 9.906 -23.439 1.00 93.44 83 TYR A C 1
ATOM 640 O O . TYR A 1 83 ? 8.485 10.701 -22.666 1.00 93.44 83 TYR A O 1
ATOM 648 N N . TYR A 1 84 ? 8.292 8.909 -23.977 1.00 94.25 84 TYR A N 1
ATOM 649 C CA . TYR A 1 84 ? 6.917 8.568 -23.594 1.00 94.25 84 TYR A CA 1
ATOM 650 C C . TYR A 1 84 ? 6.866 7.087 -23.207 1.00 94.25 84 TYR A C 1
ATOM 652 O O . TYR A 1 84 ? 6.349 6.272 -23.978 1.00 94.25 84 TYR A O 1
ATOM 660 N N . PRO A 1 85 ? 7.460 6.715 -22.059 1.00 94.31 85 PRO A N 1
ATOM 661 C CA . PRO A 1 85 ? 7.511 5.327 -21.627 1.00 94.31 85 PRO A CA 1
ATOM 662 C C . PRO A 1 85 ? 6.084 4.818 -21.435 1.00 94.31 85 PRO A C 1
ATOM 664 O O . PRO A 1 85 ? 5.253 5.502 -20.837 1.00 94.31 85 PRO A O 1
ATOM 667 N N . LYS A 1 86 ? 5.772 3.621 -21.931 1.00 92.88 86 LYS A N 1
ATOM 668 C CA . LYS A 1 86 ? 4.490 2.957 -21.658 1.00 92.88 86 LYS A CA 1
ATOM 669 C C . LYS A 1 86 ? 4.474 2.404 -20.233 1.00 92.88 86 LYS A C 1
ATOM 671 O O . LYS A 1 86 ? 5.505 1.950 -19.739 1.00 92.88 86 LYS A O 1
ATOM 676 N N . GLU A 1 87 ? 3.298 2.417 -19.613 1.00 94.12 87 GLU A N 1
ATOM 677 C CA . GLU A 1 87 ? 3.003 1.638 -18.409 1.00 94.12 87 GLU A CA 1
ATOM 678 C C . GLU A 1 87 ? 2.914 0.168 -18.830 1.00 94.12 87 GLU A C 1
ATOM 680 O O . GLU A 1 87 ? 1.915 -0.259 -19.408 1.00 94.12 87 GLU A O 1
ATOM 685 N N . ASP A 1 88 ? 3.999 -0.578 -18.652 1.00 92.38 88 ASP A N 1
ATOM 686 C CA . ASP A 1 88 ? 4.071 -1.994 -18.994 1.00 92.38 88 ASP A CA 1
ATOM 687 C C . ASP A 1 88 ? 4.983 -2.747 -18.019 1.00 92.38 88 ASP A C 1
ATOM 689 O O . ASP A 1 88 ? 5.614 -2.167 -17.136 1.00 92.38 88 ASP A O 1
ATOM 693 N N . PHE A 1 89 ? 5.036 -4.066 -18.167 1.00 91.94 89 PHE A N 1
ATOM 694 C CA . PHE A 1 89 ? 5.729 -4.952 -17.234 1.00 91.94 89 PHE A CA 1
ATOM 695 C C . PHE A 1 89 ? 7.169 -5.274 -17.659 1.00 91.94 89 PHE A C 1
ATOM 697 O O . PHE A 1 89 ? 7.782 -6.196 -17.121 1.00 91.94 89 PHE A O 1
ATOM 704 N N . SER A 1 90 ? 7.744 -4.527 -18.609 1.00 89.06 90 SER A N 1
ATOM 705 C CA . SER A 1 90 ? 9.065 -4.839 -19.178 1.00 89.06 90 SER A CA 1
ATOM 706 C C . SER A 1 90 ? 10.224 -4.720 -18.179 1.00 89.06 90 SER A C 1
ATOM 708 O O . SER A 1 90 ? 11.242 -5.396 -18.338 1.00 89.06 90 SER A O 1
ATOM 710 N N . CYS A 1 91 ? 10.083 -3.902 -17.129 1.00 90.75 91 CYS A N 1
ATOM 711 C CA . CYS A 1 91 ? 11.110 -3.725 -16.094 1.00 90.75 91 CYS A CA 1
ATOM 712 C C . CYS A 1 91 ? 10.962 -4.680 -14.896 1.00 90.75 91 CYS A C 1
ATOM 714 O O . CYS A 1 91 ? 11.840 -4.696 -14.032 1.00 90.75 91 CYS A O 1
ATOM 716 N N . GLN A 1 92 ? 9.879 -5.460 -14.805 1.00 89.81 92 GLN A N 1
ATOM 717 C CA . GLN A 1 92 ? 9.490 -6.183 -13.586 1.00 89.81 92 GLN A CA 1
ATOM 718 C C . GLN A 1 92 ? 10.601 -7.089 -13.036 1.00 89.81 92 GLN A C 1
ATOM 720 O O . GLN A 1 92 ? 10.912 -7.046 -11.844 1.00 89.81 92 GLN A O 1
ATOM 725 N N . ALA A 1 93 ? 11.240 -7.876 -13.907 1.00 88.19 93 ALA A N 1
ATOM 726 C CA . ALA A 1 93 ? 12.296 -8.797 -13.496 1.00 88.19 93 ALA A CA 1
ATOM 727 C C . ALA A 1 93 ? 13.518 -8.070 -12.913 1.00 88.19 93 ALA A C 1
ATOM 729 O O . ALA A 1 93 ? 14.086 -8.486 -11.900 1.00 88.19 93 ALA A O 1
ATOM 730 N N . MET A 1 94 ? 13.889 -6.945 -13.526 1.00 91.94 94 MET A N 1
ATOM 731 C CA . MET A 1 94 ? 15.014 -6.127 -13.087 1.00 91.94 94 MET A CA 1
ATOM 732 C C . MET A 1 94 ? 14.692 -5.382 -11.785 1.00 91.94 94 MET A C 1
ATOM 734 O O . MET A 1 94 ? 15.544 -5.292 -10.903 1.00 91.94 94 MET A O 1
ATOM 738 N N . ILE A 1 95 ? 13.451 -4.915 -11.622 1.00 94.56 95 ILE A N 1
ATOM 739 C CA . ILE A 1 95 ? 12.964 -4.292 -10.384 1.00 94.56 95 ILE A CA 1
ATOM 740 C C . ILE A 1 95 ? 12.973 -5.283 -9.223 1.00 94.56 95 ILE A C 1
ATOM 742 O O . ILE A 1 95 ? 13.496 -4.964 -8.156 1.00 94.56 95 ILE A O 1
ATOM 746 N N . TYR A 1 96 ? 12.478 -6.502 -9.424 1.00 94.56 96 TYR A N 1
ATOM 747 C CA . TYR A 1 96 ? 12.525 -7.527 -8.385 1.00 94.56 96 TYR A CA 1
ATOM 748 C C . TYR A 1 96 ? 13.967 -7.907 -8.017 1.00 94.56 96 TYR A C 1
ATOM 750 O O . TYR A 1 96 ? 14.302 -8.006 -6.838 1.00 94.56 96 TYR A O 1
ATOM 758 N N . ALA A 1 97 ? 14.863 -8.044 -9.002 1.00 93.44 97 ALA A N 1
ATOM 759 C CA . ALA A 1 97 ? 16.283 -8.274 -8.730 1.00 93.44 97 ALA A CA 1
ATOM 760 C C . ALA A 1 97 ? 16.912 -7.119 -7.925 1.00 93.44 97 ALA A C 1
ATOM 762 O O . ALA A 1 97 ? 17.682 -7.358 -6.991 1.00 93.44 97 ALA A O 1
ATOM 763 N N . ALA A 1 98 ? 16.549 -5.871 -8.234 1.00 95.25 98 ALA A N 1
ATOM 764 C CA . ALA A 1 98 ? 16.989 -4.703 -7.480 1.00 95.25 98 ALA A CA 1
ATOM 765 C C . ALA A 1 98 ? 16.434 -4.687 -6.047 1.00 95.25 98 ALA A C 1
ATOM 767 O O . ALA A 1 98 ? 17.175 -4.368 -5.120 1.00 95.25 98 ALA A O 1
ATOM 768 N N . LEU A 1 99 ? 15.176 -5.094 -5.843 1.00 95.75 99 LEU A N 1
ATOM 769 C CA . LEU A 1 99 ? 14.578 -5.264 -4.516 1.00 95.75 99 LEU A CA 1
ATOM 770 C C . LEU A 1 99 ? 15.363 -6.285 -3.676 1.00 95.75 99 LEU A C 1
ATOM 772 O O . LEU A 1 99 ? 15.724 -6.001 -2.533 1.00 95.75 99 LEU A O 1
ATOM 776 N N . LEU A 1 100 ? 15.693 -7.446 -4.252 1.00 94.81 100 LEU A N 1
ATOM 777 C CA . LEU A 1 100 ? 16.514 -8.460 -3.581 1.00 94.81 100 LEU A CA 1
ATOM 778 C C . LEU A 1 100 ? 17.915 -7.939 -3.243 1.00 94.81 100 LEU A C 1
ATOM 780 O O . LEU A 1 100 ? 18.467 -8.288 -2.199 1.00 94.81 100 LEU A O 1
ATOM 784 N N . ASN A 1 101 ? 18.488 -7.078 -4.085 1.00 95.75 101 ASN A N 1
ATOM 785 C CA . ASN A 1 101 ? 19.815 -6.509 -3.863 1.00 95.75 101 ASN A CA 1
ATOM 786 C C . ASN A 1 101 ? 19.809 -5.210 -3.032 1.00 95.75 101 ASN A C 1
ATOM 788 O O . ASN A 1 101 ? 20.872 -4.691 -2.697 1.00 95.75 101 ASN A O 1
ATOM 792 N N . GLN A 1 102 ? 18.645 -4.687 -2.647 1.00 96.31 102 GLN A N 1
ATOM 793 C CA . GLN A 1 102 ? 18.548 -3.464 -1.858 1.00 96.31 102 GLN A CA 1
ATOM 794 C C . GLN A 1 102 ? 19.161 -3.669 -0.464 1.00 96.31 102 GLN A C 1
ATOM 796 O O . GLN A 1 102 ? 18.748 -4.561 0.285 1.00 96.31 102 GLN A O 1
ATOM 801 N N . SER A 1 103 ? 20.140 -2.831 -0.118 1.00 96.44 103 SER A N 1
ATOM 802 C CA . SER A 1 103 ? 20.753 -2.793 1.215 1.00 96.44 103 SER A CA 1
ATOM 803 C C . SER A 1 103 ? 19.908 -1.992 2.199 1.00 96.44 103 SER A C 1
ATOM 805 O O . SER A 1 103 ? 19.257 -1.009 1.820 1.00 96.44 103 SER A O 1
ATOM 807 N N . LEU A 1 104 ? 19.971 -2.385 3.472 1.00 97.56 104 LEU A N 1
ATOM 808 C CA . LEU A 1 104 ? 19.361 -1.647 4.574 1.00 97.56 104 LEU A CA 1
ATOM 809 C C . LEU A 1 104 ? 20.193 -0.425 4.979 1.00 97.56 104 LEU A C 1
ATOM 811 O O . LEU A 1 104 ? 21.414 -0.399 4.847 1.00 97.56 104 LEU A O 1
ATOM 815 N N . GLN A 1 105 ? 19.516 0.592 5.505 1.00 97.00 105 GLN A N 1
ATOM 816 C CA . GLN A 1 105 ? 20.117 1.789 6.095 1.00 97.00 105 GLN A CA 1
ATOM 817 C C . GLN A 1 105 ? 20.292 1.681 7.616 1.00 97.00 105 GLN A C 1
ATOM 819 O O . GLN A 1 105 ? 20.954 2.523 8.223 1.00 97.00 105 GLN A O 1
ATOM 824 N N . TYR A 1 106 ? 19.638 0.707 8.247 1.00 97.00 106 TYR A N 1
ATOM 825 C CA . TYR A 1 106 ? 19.646 0.483 9.690 1.00 97.00 106 TYR A CA 1
ATOM 826 C C . TYR A 1 106 ? 19.102 -0.912 10.019 1.00 97.00 106 TYR A C 1
ATOM 828 O O . TYR A 1 106 ? 18.443 -1.534 9.187 1.00 97.00 106 TYR A O 1
ATOM 836 N N . SER A 1 107 ? 19.355 -1.394 11.235 1.00 97.56 107 SER A N 1
ATOM 837 C CA . SER A 1 107 ? 18.920 -2.728 11.656 1.00 97.56 107 SER A CA 1
ATOM 838 C C . SER A 1 107 ? 17.390 -2.826 11.779 1.00 97.56 107 SER A C 1
ATOM 840 O O . SER A 1 107 ? 16.783 -1.919 12.368 1.00 97.56 107 SER A O 1
ATOM 842 N N . PRO A 1 108 ? 16.759 -3.917 11.300 1.00 98.00 108 PRO A N 1
ATOM 843 C CA . PRO A 1 108 ? 15.319 -4.131 11.430 1.00 98.00 108 PRO A CA 1
ATOM 844 C C . PRO A 1 108 ? 14.815 -3.961 12.871 1.00 98.00 108 PRO A C 1
ATOM 846 O O . PRO A 1 108 ? 15.488 -4.327 13.834 1.00 98.00 108 PRO A O 1
ATOM 849 N N . GLY A 1 109 ? 13.635 -3.365 13.027 1.00 96.44 109 GLY A N 1
ATOM 850 C CA . GLY A 1 109 ? 12.967 -3.146 14.311 1.00 96.44 109 GLY A CA 1
ATOM 851 C C . GLY A 1 109 ? 13.487 -1.972 15.147 1.00 96.44 109 GLY A C 1
ATOM 852 O O . GLY A 1 109 ? 12.848 -1.626 16.138 1.00 96.44 109 GLY A O 1
ATOM 853 N N . THR A 1 110 ? 14.602 -1.331 14.775 1.00 95.12 110 THR A N 1
ATOM 854 C CA . THR A 1 110 ? 15.219 -0.280 15.613 1.00 95.12 110 THR A CA 1
ATOM 855 C C . THR A 1 110 ? 14.582 1.103 15.468 1.00 95.12 110 THR A C 1
ATOM 857 O O . THR A 1 110 ? 14.581 1.871 16.427 1.00 95.12 110 THR A O 1
ATOM 860 N N . LYS A 1 111 ? 14.032 1.435 14.294 1.00 93.25 111 LYS A N 1
ATOM 861 C CA . LYS A 1 111 ? 13.327 2.703 14.048 1.00 93.25 111 LYS A CA 1
ATOM 862 C C . LYS A 1 111 ? 12.316 2.599 12.909 1.00 93.25 111 LYS A C 1
ATOM 864 O O . LYS A 1 111 ? 12.491 1.821 11.972 1.00 93.25 111 LYS A O 1
ATOM 869 N N . TYR A 1 112 ? 11.302 3.450 12.967 1.00 93.19 112 TYR A N 1
ATOM 870 C CA . TYR A 1 112 ? 10.357 3.674 11.879 1.00 93.19 112 TYR A CA 1
ATOM 871 C C . TYR A 1 112 ? 10.961 4.599 10.809 1.00 93.19 112 TYR A C 1
ATOM 873 O O . TYR A 1 112 ? 11.454 5.679 11.136 1.00 93.19 112 TYR A O 1
ATOM 881 N N . ILE A 1 113 ? 10.897 4.184 9.541 1.00 94.69 113 ILE A N 1
ATOM 882 C CA . ILE A 1 113 ? 11.101 5.028 8.357 1.00 94.69 113 ILE A CA 1
ATOM 883 C C . ILE A 1 113 ? 10.075 4.597 7.310 1.00 94.69 113 ILE A C 1
ATOM 885 O O . ILE A 1 113 ? 10.152 3.480 6.804 1.00 94.69 113 ILE A O 1
ATOM 889 N N . TYR A 1 114 ? 9.142 5.493 6.964 1.00 94.50 114 TYR A N 1
ATOM 890 C CA . TYR A 1 114 ? 8.176 5.272 5.882 1.00 94.50 114 TYR A CA 1
ATOM 891 C C . TYR A 1 114 ? 8.911 4.825 4.616 1.00 94.50 114 TYR A C 1
ATOM 893 O O . TYR A 1 114 ? 9.773 5.554 4.135 1.00 94.50 114 TYR A O 1
ATOM 901 N N . SER A 1 115 ? 8.576 3.642 4.096 1.00 97.44 115 SER A N 1
ATOM 902 C CA . SER A 1 115 ? 9.306 3.030 2.984 1.00 97.44 115 SER A CA 1
ATOM 903 C C . SER A 1 115 ? 8.381 2.342 1.992 1.00 97.44 115 SER A C 1
ATOM 905 O O . SER A 1 115 ? 7.644 1.419 2.355 1.00 97.44 115 SER A O 1
ATOM 907 N N . ASP A 1 116 ? 8.461 2.745 0.728 1.00 97.88 116 ASP A N 1
ATOM 908 C CA . ASP A 1 116 ? 7.743 2.088 -0.361 1.00 97.88 116 ASP A CA 1
ATOM 909 C C . ASP A 1 116 ? 8.252 0.665 -0.587 1.00 97.88 116 ASP A C 1
ATOM 911 O O . ASP A 1 116 ? 7.450 -0.242 -0.810 1.00 97.88 116 ASP A O 1
ATOM 915 N N . LEU A 1 117 ? 9.553 0.428 -0.396 1.00 98.50 117 LEU A N 1
ATOM 916 C CA . LEU A 1 117 ? 10.166 -0.898 -0.510 1.00 98.50 117 LEU A CA 1
ATOM 917 C C . LEU A 1 117 ? 9.555 -1.915 0.457 1.00 98.50 117 LEU A C 1
ATOM 919 O O . LEU A 1 117 ? 9.407 -3.078 0.085 1.00 98.50 117 LEU A O 1
ATOM 923 N N . SER A 1 118 ? 9.140 -1.501 1.660 1.00 98.44 118 SER A N 1
ATOM 924 C CA . SER A 1 118 ? 8.432 -2.403 2.575 1.00 98.44 118 SER A CA 1
ATOM 925 C C . SER A 1 118 ? 7.137 -2.939 1.962 1.00 98.44 118 SER A C 1
ATOM 927 O O . SER A 1 118 ? 6.854 -4.133 2.039 1.00 98.44 118 SER A O 1
ATOM 929 N N . MET A 1 119 ? 6.360 -2.066 1.320 1.00 98.69 119 MET A N 1
ATOM 930 C CA . MET A 1 119 ? 5.049 -2.426 0.779 1.00 98.69 119 MET A CA 1
ATOM 931 C C . MET A 1 119 ? 5.149 -3.079 -0.601 1.00 98.69 119 MET A C 1
ATOM 933 O O . MET A 1 119 ? 4.363 -3.971 -0.901 1.00 98.69 119 MET A O 1
ATOM 937 N N . ILE A 1 120 ? 6.161 -2.726 -1.397 1.00 98.56 120 ILE A N 1
ATOM 938 C CA . ILE A 1 120 ? 6.542 -3.473 -2.605 1.00 98.56 120 ILE A CA 1
ATOM 939 C C . ILE A 1 120 ? 6.985 -4.892 -2.226 1.00 98.56 120 ILE A C 1
ATOM 941 O O . ILE A 1 120 ? 6.596 -5.853 -2.876 1.00 98.56 120 ILE A O 1
ATOM 945 N N . THR A 1 121 ? 7.731 -5.067 -1.132 1.00 98.56 121 THR A N 1
ATOM 946 C CA . THR A 1 121 ? 8.088 -6.409 -0.643 1.00 98.56 121 THR A CA 1
ATOM 947 C C . THR A 1 121 ? 6.848 -7.183 -0.192 1.00 98.56 121 THR A C 1
ATOM 949 O O . THR A 1 121 ? 6.683 -8.339 -0.579 1.00 98.56 121 THR A O 1
ATOM 952 N N . MET A 1 122 ? 5.938 -6.552 0.564 1.00 98.81 122 MET A N 1
ATOM 953 C CA . MET A 1 122 ? 4.683 -7.196 0.981 1.00 98.81 122 MET A CA 1
ATOM 954 C C . MET A 1 122 ? 3.805 -7.617 -0.197 1.00 98.81 122 MET A C 1
ATOM 956 O O . MET A 1 122 ? 3.147 -8.647 -0.111 1.00 98.81 122 MET A O 1
ATOM 960 N N . MET A 1 123 ? 3.819 -6.873 -1.305 1.00 98.50 123 MET A N 1
ATOM 961 C CA . MET A 1 123 ? 3.157 -7.284 -2.544 1.00 98.50 123 MET A CA 1
ATOM 962 C C . MET A 1 123 ? 3.619 -8.675 -2.991 1.00 98.50 123 MET A C 1
ATOM 964 O O . MET A 1 123 ? 2.795 -9.540 -3.268 1.00 98.50 123 MET A O 1
ATOM 968 N N . HIS A 1 124 ? 4.934 -8.903 -3.026 1.00 98.19 124 HIS A N 1
ATOM 969 C CA . HIS A 1 124 ? 5.500 -10.188 -3.426 1.00 98.19 124 HIS A CA 1
ATOM 970 C C . HIS A 1 124 ? 5.194 -11.289 -2.404 1.00 98.19 124 HIS A C 1
ATOM 972 O O . HIS A 1 124 ? 4.877 -12.400 -2.811 1.00 98.19 124 HIS A O 1
ATOM 978 N N . VAL A 1 125 ? 5.204 -10.979 -1.101 1.00 98.56 125 VAL A N 1
ATOM 979 C CA . VAL A 1 125 ? 4.793 -11.913 -0.032 1.00 98.56 125 VAL A CA 1
ATOM 980 C C . VAL A 1 125 ? 3.340 -12.361 -0.219 1.00 98.56 125 VAL A C 1
ATOM 982 O O . VAL A 1 125 ? 3.063 -13.556 -0.287 1.00 98.56 125 VAL A O 1
ATOM 985 N N . VAL A 1 126 ? 2.413 -11.409 -0.364 1.00 98.75 126 VAL A N 1
ATOM 986 C CA . VAL A 1 126 ? 0.989 -11.692 -0.607 1.00 98.75 126 VAL A CA 1
ATOM 987 C C . VAL A 1 126 ? 0.815 -12.479 -1.904 1.00 98.75 126 VAL A C 1
ATOM 989 O O . VAL A 1 126 ? 0.053 -13.438 -1.939 1.00 98.75 126 VAL A O 1
ATOM 992 N N . GLY A 1 127 ? 1.536 -12.101 -2.960 1.00 98.00 127 GLY A N 1
ATOM 993 C CA . GLY A 1 127 ? 1.520 -12.786 -4.246 1.00 98.00 127 GLY A CA 1
ATOM 994 C C . GLY A 1 127 ? 1.988 -14.238 -4.184 1.00 98.00 127 GLY A C 1
ATOM 995 O O . GLY A 1 127 ? 1.352 -15.105 -4.782 1.00 98.00 127 GLY A O 1
ATOM 996 N N . THR A 1 128 ? 3.067 -14.518 -3.446 1.00 97.06 128 THR A N 1
ATOM 997 C CA . THR A 1 128 ? 3.542 -15.887 -3.204 1.00 97.06 128 THR A CA 1
ATOM 998 C C . THR A 1 128 ? 2.476 -16.706 -2.488 1.00 97.06 128 THR A C 1
ATOM 1000 O O . THR A 1 128 ? 2.072 -17.750 -2.991 1.00 97.06 128 THR A O 1
ATOM 1003 N N . LEU A 1 129 ? 1.958 -16.207 -1.364 1.00 98.00 129 LEU A N 1
ATOM 1004 C CA . LEU A 1 129 ? 0.963 -16.933 -0.573 1.00 98.00 129 LEU A CA 1
ATOM 1005 C C . LEU A 1 129 ? -0.349 -17.136 -1.339 1.00 98.00 129 LEU A C 1
ATOM 1007 O O . LEU A 1 129 ? -0.966 -18.195 -1.251 1.00 98.00 129 LEU A O 1
ATOM 1011 N N . ALA A 1 130 ? -0.771 -16.146 -2.128 1.00 97.88 130 ALA A N 1
ATOM 1012 C CA . ALA A 1 130 ? -1.955 -16.259 -2.969 1.00 97.88 130 ALA A CA 1
ATOM 1013 C C . ALA A 1 130 ? -1.828 -17.394 -3.995 1.00 97.88 130 ALA A C 1
ATOM 1015 O O . ALA A 1 130 ? -2.789 -18.137 -4.200 1.00 97.88 130 ALA A O 1
ATOM 1016 N N . ARG A 1 131 ? -0.648 -17.537 -4.611 1.00 95.44 131 ARG A N 1
ATOM 1017 C CA . ARG A 1 131 ? -0.330 -18.638 -5.526 1.00 95.44 131 ARG A CA 1
ATOM 1018 C C . ARG A 1 131 ? -0.299 -19.974 -4.787 1.00 95.44 131 ARG A C 1
ATOM 1020 O O . ARG A 1 131 ? -1.000 -20.900 -5.177 1.00 95.44 131 ARG A O 1
ATOM 1027 N N . ASP A 1 132 ? 0.508 -20.068 -3.735 1.00 95.75 132 ASP A N 1
ATOM 1028 C CA . ASP A 1 132 ? 0.855 -21.348 -3.107 1.00 95.75 132 ASP A CA 1
ATOM 1029 C C . ASP A 1 132 ? -0.316 -21.974 -2.346 1.00 95.75 132 ASP A C 1
ATOM 1031 O O . ASP A 1 132 ? -0.427 -23.197 -2.272 1.00 95.75 132 ASP A O 1
ATOM 1035 N N . HIS A 1 133 ? -1.246 -21.151 -1.860 1.00 97.06 133 HIS A N 1
ATOM 1036 C CA . HIS A 1 133 ? -2.480 -21.618 -1.232 1.00 97.06 133 HIS A CA 1
ATOM 1037 C C . HIS A 1 133 ? -3.678 -21.703 -2.192 1.00 97.06 133 HIS A C 1
ATOM 1039 O O . HIS A 1 133 ? -4.795 -21.951 -1.739 1.00 97.06 133 HIS A O 1
ATOM 1045 N N . GLY A 1 134 ? -3.481 -21.505 -3.503 1.00 95.94 134 GLY A N 1
ATOM 1046 C CA . GLY A 1 134 ? -4.549 -21.645 -4.501 1.00 95.94 134 GLY A CA 1
ATOM 1047 C C . GLY A 1 134 ? -5.676 -20.622 -4.340 1.00 95.94 134 GLY A C 1
ATOM 1048 O O . GLY A 1 134 ? -6.842 -20.908 -4.610 1.00 95.94 134 GLY A O 1
ATOM 1049 N N . TYR A 1 135 ? -5.362 -19.416 -3.858 1.00 97.19 135 TYR A N 1
ATOM 1050 C CA . TYR A 1 135 ? -6.369 -18.369 -3.723 1.00 97.19 135 TYR A CA 1
ATOM 1051 C C . TYR A 1 135 ? -6.776 -17.764 -5.059 1.00 97.19 135 TYR A C 1
ATOM 1053 O O . TYR A 1 135 ? -7.857 -17.183 -5.121 1.00 97.19 135 TYR A O 1
ATOM 1061 N N . VAL A 1 136 ? -5.944 -17.864 -6.091 1.00 95.06 136 VAL A N 1
ATOM 1062 C CA . VAL A 1 136 ? -6.261 -17.458 -7.461 1.00 95.06 136 VAL A CA 1
ATOM 1063 C C . VAL A 1 136 ? -5.591 -18.415 -8.435 1.00 95.06 136 VAL A C 1
ATOM 1065 O O . VAL A 1 136 ? -4.481 -18.887 -8.191 1.00 95.06 136 VAL A O 1
ATOM 1068 N N . GLU A 1 137 ? -6.268 -18.687 -9.539 1.00 91.44 137 GLU A N 1
ATOM 1069 C CA . GLU A 1 137 ? -5.779 -19.578 -10.584 1.00 91.44 137 GLU A CA 1
ATOM 1070 C C . GLU A 1 137 ? -4.971 -18.799 -11.633 1.00 91.44 137 GLU A C 1
ATOM 1072 O O . GLU A 1 137 ? -5.189 -17.599 -11.819 1.00 91.44 137 GLU A O 1
ATOM 1077 N N . PRO A 1 138 ? -4.086 -19.449 -12.410 1.00 90.06 138 PRO A N 1
ATOM 1078 C CA . PRO A 1 138 ? -3.380 -18.795 -13.514 1.00 90.06 138 PRO A CA 1
ATOM 1079 C C . PRO A 1 138 ? -4.307 -18.100 -14.528 1.00 90.06 138 PRO A C 1
ATOM 1081 O O . PRO A 1 138 ? -3.929 -17.090 -15.116 1.00 90.06 138 PRO A O 1
ATOM 1084 N N . SER A 1 139 ? -5.531 -18.607 -14.716 1.00 92.44 139 SER A N 1
ATOM 1085 C CA . SER A 1 139 ? -6.557 -17.985 -15.567 1.00 92.44 139 SER A CA 1
ATOM 1086 C C . SER A 1 139 ? -7.127 -16.682 -15.003 1.00 92.44 139 SER A C 1
ATOM 1088 O O . SER A 1 139 ? -7.769 -15.934 -15.735 1.00 92.44 139 SER A O 1
ATOM 1090 N N . ASP A 1 140 ? -6.920 -16.414 -13.714 1.00 95.00 140 ASP A N 1
ATOM 1091 C CA . ASP A 1 140 ? -7.342 -15.173 -13.073 1.00 95.00 140 ASP A CA 1
ATOM 1092 C C . ASP A 1 140 ? -6.352 -14.038 -13.311 1.00 95.00 140 ASP A C 1
ATOM 1094 O O . ASP A 1 140 ? -6.699 -12.890 -13.048 1.00 95.00 140 ASP A O 1
ATOM 1098 N N . LEU A 1 141 ? -5.131 -14.332 -13.766 1.00 94.31 141 LEU A N 1
ATOM 1099 C CA . LEU A 1 141 ? -4.065 -13.347 -13.891 1.00 94.31 141 LEU A CA 1
ATOM 1100 C C . LEU A 1 141 ? -4.322 -12.374 -15.044 1.00 94.31 141 LEU A C 1
ATOM 1102 O O . LEU A 1 141 ? -4.787 -12.749 -16.121 1.00 94.31 141 LEU A O 1
ATOM 1106 N N . ASN A 1 142 ? -3.951 -11.111 -14.835 1.00 90.00 142 ASN A N 1
ATOM 1107 C CA . ASN A 1 142 ? -3.991 -10.108 -15.890 1.00 90.00 142 ASN A CA 1
ATOM 1108 C C . ASN A 1 142 ? -3.029 -10.488 -17.033 1.00 90.00 142 ASN A C 1
ATOM 1110 O O . ASN A 1 142 ? -1.822 -10.631 -16.829 1.00 90.00 142 ASN A O 1
ATOM 1114 N N . VAL A 1 143 ? -3.566 -10.612 -18.249 1.00 87.62 143 VAL A N 1
ATOM 1115 C CA . VAL A 1 143 ? -2.813 -11.021 -19.445 1.00 87.62 143 VAL A CA 1
ATOM 1116 C C . VAL A 1 143 ? -1.640 -10.089 -19.760 1.00 87.62 143 VAL A C 1
ATOM 1118 O O . VAL A 1 143 ? -0.579 -10.563 -20.160 1.00 87.62 143 VAL A O 1
ATOM 1121 N N . GLU A 1 144 ? -1.772 -8.780 -19.530 1.00 84.75 144 GLU A N 1
ATOM 1122 C CA . GLU A 1 144 ? -0.693 -7.815 -19.777 1.00 84.75 144 GLU A CA 1
ATOM 1123 C C . GLU A 1 144 ? 0.493 -8.046 -18.828 1.00 84.75 144 GLU A C 1
ATOM 1125 O O . GLU A 1 144 ? 1.645 -7.943 -19.261 1.00 84.75 144 GLU A O 1
ATOM 1130 N N . CYS A 1 145 ? 0.202 -8.446 -17.582 1.00 85.31 145 CYS A N 1
ATOM 1131 C CA . CYS A 1 145 ? 1.188 -8.802 -16.556 1.00 85.31 145 CYS A CA 1
ATOM 1132 C C . CYS A 1 145 ? 1.944 -10.095 -16.908 1.00 85.31 145 CYS A C 1
ATOM 1134 O O . CYS A 1 145 ? 3.148 -10.213 -16.673 1.00 85.31 145 CYS A O 1
ATOM 1136 N N . VAL A 1 146 ? 1.259 -11.058 -17.537 1.00 85.12 146 VAL A N 1
ATOM 1137 C CA . VAL A 1 146 ? 1.834 -12.364 -17.902 1.00 85.12 146 VAL A CA 1
ATOM 1138 C C . VAL A 1 146 ? 2.607 -12.331 -19.230 1.00 85.12 146 VAL A C 1
ATOM 1140 O O . VAL A 1 146 ? 3.615 -13.020 -19.361 1.00 85.12 146 VAL A O 1
ATOM 1143 N N . HIS A 1 147 ? 2.172 -11.558 -20.231 1.00 75.75 147 HIS A N 1
ATOM 1144 C CA . HIS A 1 147 ? 2.718 -11.645 -21.597 1.00 75.75 147 HIS A CA 1
ATOM 1145 C C . HIS A 1 147 ? 4.064 -10.940 -21.833 1.00 75.75 147 HIS A C 1
ATOM 1147 O O . HIS A 1 147 ? 4.727 -11.243 -22.821 1.00 75.75 147 HIS A O 1
ATOM 1153 N N . HIS A 1 148 ? 4.501 -10.035 -20.955 1.00 66.00 148 HIS A N 1
ATOM 1154 C CA . HIS A 1 148 ? 5.765 -9.295 -21.120 1.00 66.00 148 HIS A CA 1
ATOM 1155 C C . HIS A 1 148 ? 6.998 -10.022 -20.555 1.00 66.00 148 HIS A C 1
ATOM 1157 O O . HIS A 1 148 ? 8.055 -9.415 -20.380 1.00 66.00 148 HIS A O 1
ATOM 1163 N N . GLN A 1 149 ? 6.890 -11.323 -20.283 1.00 60.25 149 GLN A N 1
ATOM 1164 C CA . GLN A 1 149 ? 8.003 -12.111 -19.760 1.00 60.25 149 GLN A CA 1
ATOM 1165 C C . GLN A 1 149 ? 8.931 -12.553 -20.905 1.00 60.25 149 GLN A C 1
ATOM 1167 O O . GLN A 1 149 ? 8.449 -13.114 -21.894 1.00 60.25 149 GLN A O 1
ATOM 1172 N N . PRO A 1 150 ? 10.255 -12.325 -20.814 1.00 51.53 150 PRO A N 1
ATOM 1173 C CA . PRO A 1 150 ? 11.185 -12.754 -21.849 1.00 51.53 150 PRO A CA 1
ATOM 1174 C C . PRO A 1 150 ? 11.130 -14.277 -22.034 1.00 51.53 150 PRO A C 1
ATOM 1176 O O . PRO A 1 150 ? 11.099 -15.049 -21.073 1.00 51.53 150 PRO A O 1
ATOM 1179 N N . ASN A 1 151 ? 11.111 -14.698 -23.302 1.00 44.50 151 ASN A N 1
ATOM 1180 C CA . ASN A 1 151 ? 11.081 -16.098 -23.715 1.00 44.50 151 ASN A CA 1
ATOM 1181 C C . ASN A 1 151 ? 12.112 -16.933 -22.933 1.00 44.50 151 ASN A C 1
ATOM 1183 O O . ASN A 1 151 ? 13.299 -16.614 -22.940 1.00 44.50 151 ASN A O 1
ATOM 1187 N N . SER A 1 152 ? 11.646 -18.047 -22.355 1.00 41.38 152 SER A N 1
ATOM 1188 C CA . SER A 1 152 ? 12.395 -19.163 -21.737 1.00 41.38 152 SER A CA 1
ATOM 1189 C C . SER A 1 152 ? 12.766 -19.124 -20.244 1.00 41.38 152 SER A C 1
ATOM 1191 O O . SER A 1 152 ? 13.386 -20.073 -19.768 1.00 41.38 152 SER A O 1
ATOM 1193 N N . SER A 1 153 ? 12.260 -18.176 -19.449 1.00 42.50 153 SER A N 1
ATOM 1194 C CA . SER A 1 153 ? 12.200 -18.363 -17.990 1.00 42.50 153 SER A CA 1
ATOM 1195 C C . SER A 1 153 ? 10.852 -17.926 -17.421 1.00 42.50 153 SER A C 1
ATOM 1197 O O . SER A 1 153 ? 10.678 -16.785 -17.004 1.00 42.50 153 SER A O 1
ATOM 1199 N N . HIS A 1 154 ? 9.917 -18.874 -17.302 1.00 48.59 154 HIS A N 1
ATOM 1200 C CA . HIS A 1 154 ? 8.819 -18.819 -16.325 1.00 48.59 154 HIS A CA 1
ATOM 1201 C C . HIS A 1 154 ? 9.375 -18.891 -14.886 1.00 48.59 154 HIS A C 1
ATOM 1203 O O . HIS A 1 154 ? 8.912 -19.677 -14.062 1.00 48.59 154 HIS A O 1
ATOM 1209 N N . SER A 1 155 ? 10.441 -18.147 -14.579 1.00 51.84 155 SER A N 1
ATOM 1210 C CA . SER A 1 155 ? 11.013 -18.101 -13.244 1.00 51.84 155 SER A CA 1
ATOM 1211 C C . SER A 1 155 ? 9.971 -17.476 -12.323 1.00 51.84 155 SER A C 1
ATOM 1213 O O . SER A 1 155 ? 9.602 -16.309 -12.471 1.00 51.84 155 SER A O 1
ATOM 1215 N N . LEU A 1 156 ? 9.495 -18.297 -11.387 1.00 53.75 156 LEU A N 1
ATOM 1216 C CA . LEU A 1 156 ? 8.382 -18.051 -10.475 1.00 53.75 156 LEU A CA 1
ATOM 1217 C C . LEU A 1 156 ? 8.399 -16.742 -9.648 1.00 53.75 156 LEU A C 1
ATOM 1219 O O . LEU A 1 156 ? 7.302 -16.350 -9.242 1.00 53.75 156 LEU A O 1
ATOM 1223 N N . PRO A 1 157 ? 9.524 -16.041 -9.367 1.00 61.00 157 PRO A N 1
ATOM 1224 C CA . PRO A 1 157 ? 9.468 -14.895 -8.458 1.00 61.00 157 PRO A CA 1
ATOM 1225 C C . PRO A 1 157 ? 8.688 -13.692 -9.004 1.00 61.00 157 PRO A C 1
ATOM 1227 O O . PRO A 1 157 ? 8.015 -13.009 -8.237 1.00 61.00 157 PRO A O 1
ATOM 1230 N N . TYR A 1 158 ? 8.722 -13.436 -10.316 1.00 67.00 158 TYR A N 1
ATOM 1231 C CA . TYR A 1 158 ? 8.160 -12.203 -10.894 1.00 67.00 158 TYR A CA 1
ATOM 1232 C C . TYR A 1 158 ? 6.637 -12.248 -11.063 1.00 67.00 158 TYR A C 1
ATOM 1234 O O . TYR A 1 158 ? 5.968 -11.228 -10.926 1.00 67.00 158 TYR A O 1
ATOM 1242 N N . LEU A 1 159 ? 6.058 -13.439 -11.257 1.00 85.62 159 LEU A N 1
ATOM 1243 C CA . LEU A 1 159 ? 4.602 -13.592 -11.357 1.00 85.62 159 LEU A CA 1
ATOM 1244 C C . LEU A 1 159 ? 3.877 -13.262 -10.049 1.00 85.62 159 LEU A C 1
ATOM 1246 O O . LEU A 1 159 ? 2.675 -13.013 -10.081 1.00 85.62 159 LEU A O 1
ATOM 1250 N N . THR A 1 160 ? 4.578 -13.228 -8.912 1.00 92.56 160 THR A N 1
ATOM 1251 C CA . THR A 1 160 ? 3.981 -12.900 -7.607 1.00 92.56 160 THR A CA 1
ATOM 1252 C C . THR A 1 160 ? 3.257 -11.551 -7.628 1.00 92.56 160 THR A C 1
ATOM 1254 O O . THR A 1 160 ? 2.191 -11.436 -7.041 1.00 92.56 160 THR A O 1
ATOM 1257 N N . GLN A 1 161 ? 3.730 -10.558 -8.389 1.00 95.25 161 GLN A N 1
ATOM 1258 C CA . GLN A 1 161 ? 2.996 -9.300 -8.582 1.00 95.25 161 GLN A CA 1
ATOM 1259 C C . GLN A 1 161 ? 1.642 -9.508 -9.287 1.00 95.25 161 GLN A C 1
ATOM 1261 O O . GLN A 1 161 ? 0.648 -8.896 -8.899 1.00 95.25 161 GLN A O 1
ATOM 1266 N N . CYS A 1 162 ? 1.577 -10.381 -10.297 1.00 95.31 162 CYS A N 1
ATOM 1267 C CA . CYS A 1 162 ? 0.327 -10.701 -10.988 1.00 95.31 162 CYS A CA 1
ATOM 1268 C C . CYS A 1 162 ? -0.627 -11.484 -10.070 1.00 95.31 162 CYS A C 1
ATOM 1270 O O . CYS A 1 162 ? -1.822 -11.201 -10.040 1.00 95.31 162 CYS A O 1
ATOM 1272 N N . TYR A 1 163 ? -0.100 -12.433 -9.285 1.00 97.25 163 TYR A N 1
ATOM 1273 C CA . TYR A 1 163 ? -0.876 -13.156 -8.268 1.00 97.25 163 TYR A CA 1
ATOM 1274 C C . TYR A 1 163 ? -1.398 -12.218 -7.176 1.00 97.25 163 TYR A C 1
ATOM 1276 O O . TYR A 1 163 ? -2.532 -12.373 -6.735 1.00 97.25 163 TYR A O 1
ATOM 1284 N N . TYR A 1 164 ? -0.610 -11.219 -6.772 1.00 98.38 164 TYR A N 1
ATOM 1285 C CA . TYR A 1 164 ? -1.038 -10.177 -5.845 1.00 98.38 164 TYR A CA 1
ATOM 1286 C C . TYR A 1 164 ? -2.215 -9.367 -6.399 1.00 98.38 164 TYR A C 1
ATOM 1288 O O . TYR A 1 164 ? -3.220 -9.218 -5.705 1.00 98.38 164 TYR A O 1
ATOM 1296 N N . GLU A 1 165 ? -2.126 -8.877 -7.641 1.00 97.94 165 GLU A N 1
ATOM 1297 C CA . GLU A 1 165 ? -3.237 -8.152 -8.273 1.00 97.94 165 GLU A CA 1
ATOM 1298 C C . GLU A 1 165 ? -4.491 -9.011 -8.320 1.00 97.94 165 GLU A C 1
ATOM 1300 O O . GLU A 1 165 ? -5.550 -8.569 -7.873 1.00 97.94 165 GLU A O 1
ATOM 1305 N N . ALA A 1 166 ? -4.360 -10.249 -8.800 1.00 98.12 166 ALA A N 1
ATOM 1306 C CA . ALA A 1 166 ? -5.478 -11.167 -8.889 1.00 98.12 166 ALA A CA 1
ATOM 1307 C C . ALA A 1 166 ? -6.067 -11.435 -7.500 1.00 98.12 166 ALA A C 1
ATOM 1309 O O . ALA A 1 166 ? -7.283 -11.410 -7.342 1.00 98.12 166 ALA A O 1
ATOM 1310 N N . PHE A 1 167 ? -5.242 -11.623 -6.468 1.00 98.69 167 PHE A N 1
ATOM 1311 C CA . PHE A 1 167 ? -5.718 -11.823 -5.103 1.00 98.69 167 PHE A CA 1
ATOM 1312 C C . PHE A 1 167 ? -6.506 -10.617 -4.592 1.00 98.69 167 PHE A C 1
ATOM 1314 O O . PHE A 1 167 ? -7.622 -10.784 -4.104 1.00 98.69 167 PHE A O 1
ATOM 1321 N N . VAL A 1 168 ? -5.979 -9.400 -4.749 1.00 98.75 168 VAL A N 1
ATOM 1322 C CA . VAL A 1 168 ? -6.684 -8.172 -4.356 1.00 98.75 168 VAL A CA 1
ATOM 1323 C C . VAL A 1 168 ? -8.000 -8.050 -5.125 1.00 98.75 168 VAL A C 1
ATOM 1325 O O . VAL A 1 168 ? -9.055 -7.858 -4.522 1.00 98.75 168 VAL A O 1
ATOM 1328 N N . ARG A 1 169 ? -7.987 -8.238 -6.445 1.00 98.38 169 ARG A N 1
ATOM 1329 C CA . ARG A 1 169 ? -9.204 -8.154 -7.254 1.00 98.38 169 ARG A CA 1
ATOM 1330 C C . ARG A 1 169 ? -10.235 -9.213 -6.860 1.00 98.38 169 ARG A C 1
ATOM 1332 O O . ARG A 1 169 ? -11.387 -8.868 -6.642 1.00 98.38 169 ARG A O 1
ATOM 1339 N N . ARG A 1 170 ? -9.846 -10.480 -6.710 1.00 98.31 170 ARG A N 1
ATOM 1340 C CA . ARG A 1 170 ? -10.767 -11.597 -6.426 1.00 98.31 170 ARG A CA 1
ATOM 1341 C C . ARG A 1 170 ? -11.242 -11.650 -4.974 1.00 98.31 170 ARG A C 1
ATOM 1343 O O . ARG A 1 170 ? -12.388 -12.006 -4.714 1.00 98.31 170 ARG A O 1
ATOM 1350 N N . ARG A 1 171 ? -10.356 -11.374 -4.013 1.00 98.31 171 ARG A N 1
ATOM 1351 C CA . ARG A 1 171 ? -10.586 -11.604 -2.571 1.00 98.31 171 ARG A CA 1
ATOM 1352 C C . ARG A 1 171 ? -10.874 -10.330 -1.781 1.00 98.31 171 ARG A C 1
ATOM 1354 O O . ARG A 1 171 ? -11.316 -10.428 -0.639 1.00 98.31 171 ARG A O 1
ATOM 1361 N N . VAL A 1 172 ? -10.674 -9.158 -2.385 1.00 98.62 172 VAL A N 1
ATOM 1362 C CA . VAL A 1 172 ? -11.079 -7.862 -1.820 1.00 98.62 172 VAL A CA 1
ATOM 1363 C C . VAL A 1 172 ? -12.166 -7.235 -2.686 1.00 98.62 172 VAL A C 1
ATOM 1365 O O . VAL A 1 172 ? -13.297 -7.104 -2.227 1.00 98.62 172 VAL A O 1
ATOM 1368 N N . ALA A 1 173 ? -11.857 -6.885 -3.938 1.00 98.50 173 ALA A N 1
ATOM 1369 C CA . ALA A 1 173 ? -12.769 -6.095 -4.764 1.00 98.50 173 ALA A CA 1
ATOM 1370 C C . ALA A 1 173 ? -14.040 -6.869 -5.155 1.00 98.50 173 ALA A C 1
ATOM 1372 O O . ALA A 1 173 ? -15.137 -6.473 -4.778 1.00 98.50 173 ALA A O 1
ATOM 1373 N N . GLU A 1 174 ? -13.910 -7.998 -5.854 1.00 98.12 174 GLU A N 1
ATOM 1374 C CA . GLU A 1 174 ? -15.041 -8.826 -6.293 1.00 98.12 174 GLU A CA 1
ATOM 1375 C C . GLU A 1 174 ? -15.808 -9.416 -5.102 1.00 98.12 174 GLU A C 1
ATOM 1377 O O . GLU A 1 174 ? -17.037 -9.414 -5.116 1.00 98.12 174 GLU A O 1
ATOM 1382 N N . TYR A 1 175 ? -15.102 -9.850 -4.049 1.00 98.00 175 TYR A N 1
ATOM 1383 C CA . TYR A 1 175 ? -15.720 -10.401 -2.836 1.00 98.00 175 TYR A CA 1
ATOM 1384 C C . TYR A 1 175 ? -16.677 -9.404 -2.162 1.00 98.00 175 TYR A C 1
ATOM 1386 O O . TYR A 1 175 ? -17.759 -9.788 -1.725 1.00 98.00 175 TYR A O 1
ATOM 1394 N N . LEU A 1 176 ? -16.300 -8.123 -2.111 1.00 98.25 176 LEU A N 1
ATOM 1395 C CA . LEU A 1 176 ? -17.120 -7.052 -1.540 1.00 98.25 176 LEU A CA 1
ATOM 1396 C C . LEU A 1 176 ? -17.987 -6.307 -2.573 1.00 98.25 176 LEU A C 1
ATOM 1398 O O . LEU A 1 176 ? -18.669 -5.346 -2.222 1.00 98.25 176 LEU A O 1
ATOM 1402 N N . GLY A 1 177 ? -17.958 -6.701 -3.849 1.00 98.12 177 GLY A N 1
ATOM 1403 C CA . GLY A 1 177 ? -18.693 -6.014 -4.916 1.00 98.12 177 GLY A CA 1
ATOM 1404 C C . GLY A 1 177 ? -18.185 -4.599 -5.243 1.00 98.12 177 GLY A C 1
ATOM 1405 O O . GLY A 1 177 ? -18.962 -3.759 -5.698 1.00 98.12 177 GLY A O 1
ATOM 1406 N N . LEU A 1 178 ? -16.896 -4.315 -5.027 1.00 97.88 178 LEU A N 1
ATOM 1407 C CA . LEU A 1 178 ? -16.257 -3.016 -5.276 1.00 97.88 178 LEU A CA 1
ATOM 1408 C C . LEU A 1 178 ? -15.931 -2.852 -6.766 1.00 97.88 178 LEU A C 1
ATOM 1410 O O . LEU A 1 178 ? -14.859 -3.226 -7.237 1.00 97.88 178 LEU A O 1
ATOM 1414 N N . GLN A 1 179 ? -16.869 -2.298 -7.530 1.00 91.56 179 GLN A N 1
ATOM 1415 C CA . GLN A 1 179 ? -16.785 -2.244 -8.995 1.00 91.56 179 GLN A CA 1
ATOM 1416 C C . GLN A 1 179 ? -15.642 -1.379 -9.545 1.00 91.56 179 GLN A C 1
ATOM 1418 O O . GLN A 1 179 ? -15.277 -1.518 -10.710 1.00 91.56 179 GLN A O 1
ATOM 1423 N N . GLN A 1 180 ? -15.133 -0.432 -8.758 1.00 94.12 180 GLN A N 1
ATOM 1424 C CA . GLN A 1 180 ? -14.156 0.568 -9.181 1.00 94.12 180 GLN A CA 1
ATOM 1425 C C . GLN A 1 180 ? -12.883 0.550 -8.332 1.00 94.12 180 GLN A C 1
ATOM 1427 O O . GLN A 1 180 ? -12.032 1.408 -8.538 1.00 94.12 180 GLN A O 1
AT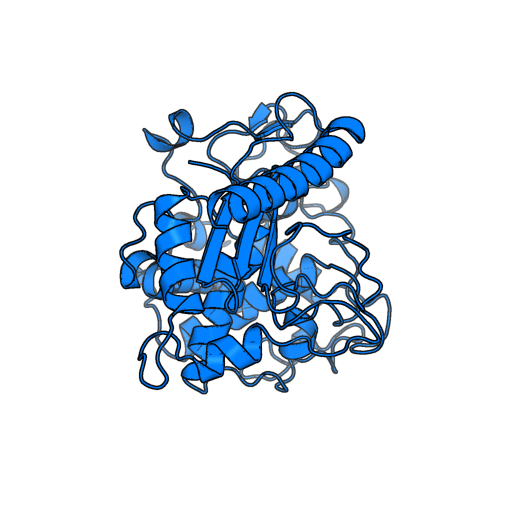OM 1432 N N . LEU A 1 181 ? -12.732 -0.396 -7.397 1.00 97.75 181 LEU A N 1
ATOM 1433 C CA . LEU A 1 181 ? -11.467 -0.635 -6.701 1.00 97.75 181 LEU A CA 1
ATOM 1434 C C . LEU A 1 181 ? -10.594 -1.570 -7.541 1.00 97.75 181 LEU A C 1
ATOM 1436 O O . LEU A 1 181 ? -10.807 -2.779 -7.555 1.00 97.75 181 LEU A O 1
ATOM 1440 N N . LEU A 1 182 ? -9.633 -1.008 -8.271 1.00 97.00 182 LEU A N 1
ATOM 1441 C CA . LEU A 1 182 ? -8.828 -1.774 -9.224 1.00 97.00 182 LEU A CA 1
ATOM 1442 C C . LEU A 1 182 ? -7.475 -1.131 -9.532 1.00 97.00 182 LEU A C 1
ATOM 1444 O O . LEU A 1 182 ? -7.302 0.085 -9.435 1.00 97.00 182 LEU A O 1
ATOM 1448 N N . PHE A 1 183 ? -6.531 -1.979 -9.930 1.00 97.81 183 PHE A N 1
ATOM 1449 C CA . PHE A 1 183 ? -5.324 -1.580 -10.651 1.00 97.81 183 PHE A CA 1
ATOM 1450 C C . PHE A 1 183 ? -5.629 -1.483 -12.151 1.00 97.81 183 PHE A C 1
ATOM 1452 O O . PHE A 1 183 ? -6.589 -2.094 -12.618 1.00 97.81 183 PHE A O 1
ATOM 1459 N N . LEU A 1 184 ? -4.798 -0.751 -12.902 1.00 96.56 184 LEU A N 1
ATOM 1460 C CA . LEU A 1 184 ? -4.862 -0.666 -14.371 1.00 96.56 184 LEU A CA 1
ATOM 1461 C C . LEU A 1 184 ? -6.276 -0.396 -14.915 1.00 96.56 184 LEU A C 1
ATOM 1463 O O . LEU A 1 184 ? -6.871 -1.246 -15.586 1.00 96.56 184 LEU A O 1
ATOM 1467 N N . PRO A 1 185 ? -6.861 0.779 -14.628 1.00 96.00 185 PRO A N 1
ATOM 1468 C CA . PRO A 1 185 ? -8.218 1.041 -15.059 1.00 96.00 185 PRO A CA 1
ATOM 1469 C C . PRO A 1 185 ? -8.357 1.017 -16.583 1.00 96.00 185 PRO A C 1
ATOM 1471 O O . PRO A 1 185 ? -7.485 1.534 -17.284 1.00 96.00 185 PRO A O 1
ATOM 1474 N N . PRO A 1 186 ? -9.460 0.459 -17.124 1.00 94.19 186 PRO A N 1
ATOM 1475 C CA . PRO A 1 186 ? -9.655 0.376 -18.567 1.00 94.19 186 PRO A CA 1
ATOM 1476 C C . PRO A 1 186 ? -9.592 1.752 -19.233 1.00 94.19 186 PRO A C 1
ATOM 1478 O O . PRO A 1 186 ? -10.198 2.709 -18.749 1.00 94.19 186 PRO A O 1
ATOM 1481 N N . ARG A 1 187 ? -8.921 1.858 -20.386 1.00 93.31 187 ARG A N 1
ATOM 1482 C CA . ARG A 1 187 ? -8.762 3.145 -21.091 1.00 93.31 187 ARG A CA 1
ATOM 1483 C C . ARG A 1 187 ? -10.090 3.856 -21.349 1.00 93.31 187 ARG A C 1
ATOM 1485 O O . ARG A 1 187 ? -10.239 5.031 -21.022 1.00 93.31 187 ARG A O 1
ATOM 1492 N N . SER A 1 188 ? -11.068 3.146 -21.906 1.00 91.62 188 SER A N 1
ATOM 1493 C CA . SER A 1 188 ? -12.386 3.701 -22.216 1.00 91.62 188 SER A CA 1
ATOM 1494 C C . SER A 1 188 ? -13.492 2.956 -21.463 1.00 91.62 188 SER A C 1
ATOM 1496 O O . SER A 1 188 ? -13.478 1.724 -21.469 1.00 91.62 188 SER A O 1
ATOM 1498 N N . PRO A 1 189 ? -14.452 3.663 -20.833 1.00 92.50 189 PRO A N 1
ATOM 1499 C CA . PRO A 1 189 ? -14.527 5.123 -20.662 1.00 92.50 189 PRO A CA 1
ATOM 1500 C C . PRO A 1 189 ? -13.767 5.636 -19.420 1.00 92.50 189 PRO A C 1
ATOM 1502 O O . PRO A 1 189 ? -13.833 6.821 -19.092 1.00 92.50 189 PRO A O 1
ATOM 1505 N N . THR A 1 190 ? -13.092 4.756 -18.675 1.00 94.94 190 THR A N 1
ATOM 1506 C CA . THR A 1 190 ? -12.711 5.025 -17.282 1.00 94.94 190 THR A CA 1
ATOM 1507 C C . THR A 1 190 ? -11.635 6.100 -17.123 1.00 94.94 190 THR A C 1
ATOM 1509 O O . THR A 1 190 ? -11.714 6.881 -16.170 1.00 94.94 190 THR A O 1
ATOM 1512 N N . TRP A 1 191 ? -10.672 6.222 -18.045 1.00 96.06 191 TRP A N 1
ATOM 1513 C CA . TRP A 1 191 ? -9.628 7.255 -17.942 1.00 96.06 191 TRP A CA 1
ATOM 1514 C C . TRP A 1 191 ? -10.221 8.665 -17.975 1.00 96.06 191 TRP A C 1
ATOM 1516 O O . TRP A 1 191 ? -9.898 9.487 -17.120 1.00 96.06 191 TRP A O 1
ATOM 1526 N N . ALA A 1 192 ? -11.179 8.915 -18.874 1.00 95.38 192 ALA A N 1
ATOM 1527 C CA . ALA A 1 192 ? -11.864 10.205 -18.979 1.00 95.38 192 ALA A CA 1
ATOM 1528 C C . ALA A 1 192 ? -12.659 10.569 -17.709 1.00 95.38 192 ALA A C 1
ATOM 1530 O O . ALA A 1 192 ? -12.851 11.743 -17.406 1.00 95.38 192 ALA A O 1
ATOM 1531 N N . LEU A 1 193 ? -13.095 9.563 -16.942 1.00 95.06 193 LEU A N 1
ATOM 1532 C CA . LEU A 1 193 ? -13.817 9.724 -15.674 1.00 95.06 193 LEU A CA 1
ATOM 1533 C C . LEU A 1 193 ? -12.891 9.723 -14.445 1.00 95.06 193 LEU A C 1
ATOM 1535 O O . LEU A 1 193 ? -13.363 9.747 -13.299 1.00 95.06 193 LEU A O 1
ATOM 1539 N N . THR A 1 194 ? -11.578 9.648 -14.656 1.00 96.88 194 THR A N 1
ATOM 1540 C CA . THR A 1 194 ? -10.566 9.686 -13.599 1.00 96.88 194 THR A CA 1
ATOM 1541 C C . THR A 1 194 ? -10.053 11.107 -13.431 1.00 96.88 194 THR A C 1
ATOM 1543 O O . THR A 1 194 ? -9.757 11.776 -14.417 1.00 96.88 194 THR A O 1
ATOM 1546 N N . ALA A 1 195 ? -9.963 11.584 -12.190 1.00 96.50 195 ALA A N 1
ATOM 1547 C CA . ALA A 1 195 ? -9.392 12.893 -11.905 1.00 96.50 195 ALA A CA 1
ATOM 1548 C C . ALA A 1 195 ? -7.904 12.909 -12.313 1.00 96.50 195 ALA A C 1
ATOM 1550 O O . ALA A 1 195 ? -7.179 11.981 -11.944 1.00 96.50 195 ALA A O 1
ATOM 1551 N N . PRO A 1 196 ? -7.433 13.928 -13.055 1.00 95.81 196 PRO A N 1
ATOM 1552 C CA . PRO A 1 196 ? -6.020 14.043 -13.401 1.00 95.81 196 PRO A CA 1
ATOM 1553 C C . PRO A 1 196 ? -5.193 14.355 -12.150 1.00 95.81 196 PRO A C 1
ATOM 1555 O O . PRO A 1 196 ? -5.687 15.029 -11.241 1.00 95.81 196 PRO A O 1
ATOM 1558 N N . THR A 1 197 ? -3.941 13.898 -12.107 1.00 93.38 197 THR A N 1
ATOM 1559 C CA . THR A 1 197 ? -3.051 14.102 -10.953 1.00 93.38 197 THR A CA 1
ATOM 1560 C C . THR A 1 197 ? -2.043 15.219 -11.171 1.00 93.38 197 THR A C 1
ATOM 1562 O O . THR A 1 197 ? -2.099 16.177 -10.426 1.00 93.38 197 THR A O 1
ATOM 1565 N N . TRP A 1 198 ? -1.152 15.177 -12.161 1.00 91.81 198 TRP A N 1
ATOM 1566 C CA . TRP A 1 198 ? -0.256 16.306 -12.476 1.00 91.81 198 TRP A CA 1
ATOM 1567 C C . TRP A 1 198 ? 0.216 16.275 -13.931 1.00 91.81 198 TRP A C 1
ATOM 1569 O O . TRP A 1 198 ? -0.007 15.292 -14.637 1.00 91.81 198 TRP A O 1
ATOM 1579 N N . ASN A 1 199 ? 0.862 17.351 -14.383 1.00 92.38 199 ASN A N 1
ATOM 1580 C CA . ASN A 1 199 ? 1.598 17.353 -15.643 1.00 92.38 199 ASN A CA 1
ATOM 1581 C C . ASN A 1 199 ? 3.042 16.924 -15.375 1.00 92.38 199 ASN A C 1
ATOM 1583 O O . ASN A 1 199 ? 3.830 17.730 -14.879 1.00 92.38 199 ASN A O 1
ATOM 1587 N N . ASP A 1 200 ? 3.372 15.665 -15.657 1.00 92.12 200 ASP A N 1
ATOM 1588 C CA . ASP A 1 200 ? 4.734 15.190 -15.457 1.00 92.12 200 ASP A CA 1
ATOM 1589 C C . ASP A 1 200 ? 5.635 15.661 -16.597 1.00 92.12 200 ASP A C 1
ATOM 1591 O O . ASP A 1 200 ? 5.375 15.366 -17.758 1.00 92.12 200 ASP A O 1
ATOM 1595 N N . THR A 1 201 ? 6.715 16.357 -16.261 1.00 91.69 201 THR A N 1
ATOM 1596 C CA . THR A 1 201 ? 7.698 16.880 -17.217 1.00 91.69 201 THR A CA 1
ATOM 1597 C C . THR A 1 201 ? 9.052 16.176 -17.135 1.00 91.69 201 THR A C 1
ATOM 1599 O O . THR A 1 201 ? 9.971 16.586 -17.844 1.00 91.69 201 THR A O 1
ATOM 1602 N N . VAL A 1 202 ? 9.188 15.148 -16.284 1.00 90.81 202 VAL A N 1
ATOM 1603 C CA . VAL A 1 202 ? 10.470 14.486 -15.992 1.00 90.81 202 VAL A CA 1
ATOM 1604 C C . VAL A 1 202 ? 10.548 13.069 -16.553 1.00 90.81 202 VAL A C 1
ATOM 1606 O O . VAL A 1 202 ? 11.575 12.726 -17.124 1.00 90.81 202 VAL A O 1
ATOM 1609 N N . TYR A 1 203 ? 9.508 12.247 -16.377 1.00 93.44 203 TYR A N 1
ATOM 1610 C CA . TYR A 1 203 ? 9.566 10.819 -16.727 1.00 93.44 203 TYR A CA 1
ATOM 1611 C C . TYR A 1 203 ? 8.599 10.436 -17.857 1.00 93.44 203 TYR A C 1
ATOM 1613 O O . TYR A 1 203 ? 8.989 9.853 -18.860 1.00 93.44 203 TYR A O 1
ATOM 1621 N N . ARG A 1 204 ? 7.318 10.767 -17.705 1.00 9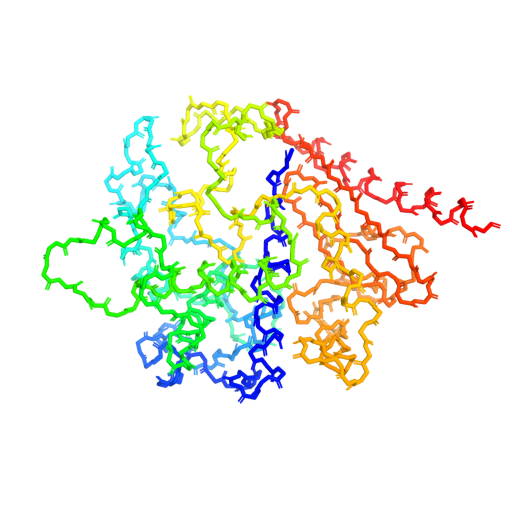4.81 204 ARG A N 1
ATOM 1622 C CA . ARG A 1 204 ? 6.215 10.371 -18.594 1.00 94.81 204 ARG A CA 1
ATOM 1623 C C . ARG A 1 204 ? 5.824 11.469 -19.581 1.00 94.81 204 ARG A C 1
ATOM 1625 O O . ARG A 1 204 ? 5.082 11.185 -20.517 1.00 94.81 204 ARG A O 1
ATOM 1632 N N . HIS A 1 205 ? 6.304 12.697 -19.359 1.00 94.25 205 HIS A N 1
ATOM 1633 C CA . HIS A 1 205 ? 6.162 13.862 -20.246 1.00 94.25 205 HIS A CA 1
ATOM 1634 C C . HIS A 1 205 ? 4.716 14.198 -20.663 1.00 94.25 205 HIS A C 1
ATOM 1636 O O . HIS A 1 205 ? 4.481 14.762 -21.734 1.00 94.25 205 HIS A O 1
ATOM 1642 N N . GLN A 1 206 ? 3.733 13.858 -19.826 1.00 93.75 206 GLN A N 1
ATOM 1643 C CA . GLN A 1 206 ? 2.310 14.016 -20.118 1.00 93.75 206 GLN A CA 1
ATOM 1644 C C . GLN A 1 206 ? 1.479 14.275 -18.855 1.00 93.75 206 GLN A C 1
ATOM 1646 O O . GLN A 1 206 ? 1.914 14.035 -17.725 1.00 93.75 206 GLN A O 1
ATOM 1651 N N . VAL A 1 207 ? 0.239 14.732 -19.058 1.00 93.88 207 VAL A N 1
ATOM 1652 C CA . VAL A 1 207 ? -0.746 14.816 -17.977 1.00 93.88 207 VAL A CA 1
ATOM 1653 C C . VAL A 1 207 ? -1.152 13.409 -17.563 1.00 93.88 207 VAL A C 1
ATOM 1655 O O . VAL A 1 207 ? -1.647 12.619 -18.361 1.00 93.88 207 VAL A O 1
ATOM 1658 N N . MET A 1 208 ? -0.960 13.123 -16.285 1.00 94.12 208 MET A N 1
ATOM 1659 C CA . MET A 1 208 ? -1.274 11.842 -15.679 1.00 94.12 208 MET A CA 1
ATOM 1660 C C . MET A 1 208 ? -2.784 11.745 -15.427 1.00 94.12 208 MET A C 1
ATOM 1662 O O . MET A 1 208 ? -3.328 12.481 -14.597 1.00 94.12 208 MET A O 1
ATOM 1666 N N . GLN A 1 209 ? -3.469 10.850 -16.143 1.00 96.06 209 GLN A N 1
ATOM 1667 C CA . GLN A 1 209 ? -4.908 10.625 -15.999 1.00 96.06 209 GLN A CA 1
ATOM 1668 C C . GLN A 1 209 ? -5.291 9.203 -16.428 1.00 96.06 209 GLN A C 1
ATOM 1670 O O . GLN A 1 209 ? -5.163 8.847 -17.595 1.00 96.06 209 GLN A O 1
ATOM 1675 N N . GLY A 1 210 ? -5.808 8.405 -15.488 1.00 94.94 210 GLY A N 1
ATOM 1676 C CA . GLY A 1 210 ? -6.189 7.008 -15.743 1.00 94.94 210 GLY A CA 1
ATOM 1677 C C . GLY A 1 210 ? -5.044 5.996 -15.626 1.00 94.94 210 GLY A C 1
ATOM 1678 O O . GLY A 1 210 ? -5.245 4.822 -15.883 1.00 94.94 210 GLY A O 1
ATOM 1679 N N . PHE A 1 211 ? -3.863 6.422 -15.200 1.00 95.19 211 PHE A N 1
ATOM 1680 C CA . PHE A 1 211 ? -2.715 5.560 -14.917 1.00 95.19 211 PHE A CA 1
ATOM 1681 C C . PHE A 1 211 ? -1.948 6.124 -13.723 1.00 95.19 211 PHE A C 1
ATOM 1683 O O . PHE A 1 211 ? -2.149 7.290 -13.354 1.00 95.19 211 PHE A O 1
ATOM 1690 N N . VAL A 1 212 ? -1.152 5.287 -13.058 1.00 96.38 212 VAL A N 1
ATOM 1691 C CA . VAL A 1 212 ? -0.634 5.611 -11.722 1.00 96.38 212 VAL A CA 1
ATOM 1692 C C . VAL A 1 212 ? 0.312 6.816 -11.749 1.00 96.38 212 VAL A C 1
ATOM 1694 O O . VAL A 1 212 ? 1.202 6.923 -12.592 1.00 96.38 212 VAL A O 1
ATOM 1697 N N . SER A 1 213 ? 0.133 7.741 -10.804 1.00 95.38 213 SER A N 1
ATOM 1698 C CA . SER A 1 213 ? 0.978 8.935 -10.650 1.00 95.38 213 SER A CA 1
ATOM 1699 C C . SER A 1 213 ? 2.369 8.633 -10.094 1.00 95.38 213 SER A C 1
ATOM 1701 O O . SER A 1 213 ? 3.333 9.331 -10.423 1.00 95.38 213 SER A O 1
ATOM 1703 N N . ASP A 1 214 ? 2.489 7.595 -9.271 1.00 97.12 214 ASP A N 1
ATOM 1704 C CA . ASP A 1 214 ? 3.749 7.151 -8.690 1.00 97.12 214 ASP A CA 1
ATOM 1705 C C . ASP A 1 214 ? 4.688 6.582 -9.764 1.00 97.12 214 ASP A C 1
ATOM 1707 O O . ASP A 1 214 ? 4.340 5.644 -10.480 1.00 97.12 214 ASP A O 1
ATOM 1711 N N . GLY A 1 215 ? 5.891 7.148 -9.883 1.00 96.62 215 GLY A N 1
ATOM 1712 C CA . GLY A 1 215 ? 6.844 6.742 -10.919 1.00 96.62 215 GLY A CA 1
ATOM 1713 C C . GLY A 1 215 ? 7.343 5.306 -10.746 1.00 96.62 215 GLY A C 1
ATOM 1714 O O . GLY A 1 215 ? 7.496 4.590 -11.734 1.00 96.62 215 GLY A O 1
ATOM 1715 N N . ASN A 1 216 ? 7.555 4.858 -9.504 1.00 97.56 216 ASN A N 1
ATOM 1716 C CA . ASN A 1 216 ? 8.056 3.512 -9.220 1.00 97.56 216 ASN A CA 1
ATOM 1717 C C . ASN A 1 216 ? 6.986 2.459 -9.540 1.00 97.56 216 ASN A C 1
ATOM 1719 O O . ASN A 1 216 ? 7.284 1.440 -10.157 1.00 97.56 216 ASN A O 1
ATOM 1723 N N . SER A 1 217 ? 5.729 2.735 -9.189 1.00 97.56 217 SER A N 1
ATOM 1724 C CA . SER A 1 217 ? 4.575 1.909 -9.547 1.00 97.56 217 SER A CA 1
ATOM 1725 C C . SER A 1 217 ? 4.329 1.897 -11.053 1.00 97.56 217 SER A C 1
ATOM 1727 O O . SER A 1 217 ? 3.984 0.853 -11.594 1.00 97.56 217 SER A O 1
ATOM 1729 N N . TYR A 1 218 ? 4.532 3.021 -11.745 1.00 97.38 218 TYR A N 1
ATOM 1730 C CA . TYR A 1 218 ? 4.420 3.085 -13.204 1.00 97.38 218 TYR A CA 1
ATOM 1731 C C . TYR A 1 218 ? 5.485 2.211 -13.880 1.00 97.38 218 TYR A C 1
ATOM 1733 O O . TYR A 1 218 ? 5.171 1.442 -14.782 1.00 97.38 218 TYR A O 1
ATOM 1741 N N . ALA A 1 219 ? 6.737 2.272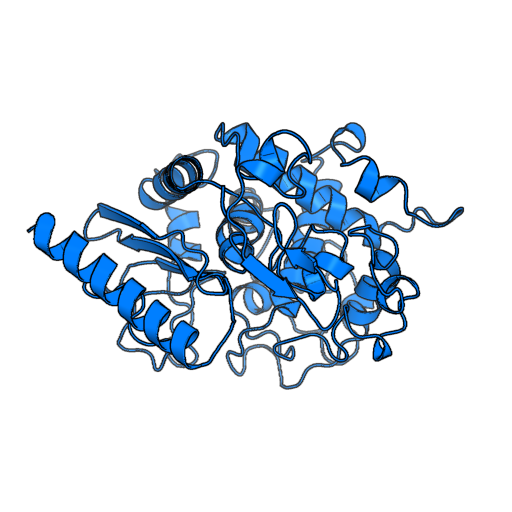 -13.408 1.00 96.06 219 ALA A N 1
ATOM 1742 C CA . ALA A 1 219 ? 7.830 1.419 -13.888 1.00 96.06 219 ALA A CA 1
ATOM 1743 C C . ALA A 1 219 ? 7.615 -0.078 -13.583 1.00 96.06 219 ALA A C 1
ATOM 1745 O O . ALA A 1 219 ? 8.155 -0.934 -14.278 1.00 96.06 219 ALA A O 1
ATOM 1746 N N . LEU A 1 220 ? 6.809 -0.398 -12.565 1.00 94.94 220 LEU A N 1
ATOM 1747 C CA . LEU A 1 220 ? 6.340 -1.753 -12.256 1.00 94.94 220 LEU A CA 1
ATOM 1748 C C . LEU A 1 220 ? 5.169 -2.215 -13.144 1.00 94.94 220 LEU A C 1
ATOM 1750 O O . LEU A 1 220 ? 4.691 -3.330 -12.959 1.00 94.94 220 LEU A O 1
ATOM 1754 N N . GLY A 1 221 ? 4.685 -1.400 -14.082 1.00 95.25 221 GLY A N 1
ATOM 1755 C CA . GLY A 1 221 ? 3.515 -1.730 -14.902 1.00 95.25 221 GLY A CA 1
ATOM 1756 C C . GLY A 1 221 ? 2.184 -1.448 -14.205 1.00 95.25 221 GLY A C 1
ATOM 1757 O O . GLY A 1 221 ? 1.209 -2.155 -14.423 1.00 95.25 221 GLY A O 1
ATOM 1758 N N . GLY A 1 222 ? 2.137 -0.455 -13.314 1.00 96.62 222 GLY A N 1
ATOM 1759 C CA . GLY A 1 222 ? 0.903 0.068 -12.714 1.00 96.62 222 GLY A CA 1
ATOM 1760 C C . GLY A 1 222 ? 0.357 -0.715 -11.515 1.00 96.62 222 GLY A C 1
ATOM 1761 O O . GLY A 1 222 ? -0.473 -0.193 -10.772 1.00 96.62 222 GLY A O 1
ATOM 1762 N N . ILE A 1 223 ? 0.846 -1.933 -11.271 1.00 97.44 223 ILE A N 1
ATOM 1763 C CA . ILE A 1 223 ? 0.476 -2.760 -10.113 1.00 97.44 223 ILE A CA 1
ATOM 1764 C C . ILE A 1 223 ? 1.591 -2.682 -9.076 1.00 97.44 223 ILE A C 1
ATOM 1766 O O . ILE A 1 223 ? 2.690 -3.168 -9.325 1.00 97.44 223 ILE A O 1
ATOM 1770 N N . SER A 1 224 ? 1.323 -2.137 -7.893 1.00 97.88 224 SER A N 1
ATOM 1771 C CA . SER A 1 224 ? 2.287 -2.196 -6.798 1.00 97.88 224 SER A CA 1
ATOM 1772 C C . SER A 1 224 ? 1.619 -2.292 -5.427 1.00 97.88 224 SER A C 1
ATOM 1774 O O . SER A 1 224 ? 0.462 -1.917 -5.237 1.00 97.88 224 SER A O 1
ATOM 1776 N N . GLY A 1 225 ? 2.357 -2.786 -4.433 1.00 98.12 225 GLY A N 1
ATOM 1777 C CA . GLY A 1 225 ? 1.877 -2.835 -3.053 1.00 98.12 225 GLY A CA 1
ATOM 1778 C C . GLY A 1 225 ? 1.835 -1.468 -2.366 1.00 98.12 225 GLY A C 1
ATOM 1779 O O . GLY A 1 225 ? 1.161 -1.299 -1.347 1.00 98.12 225 GLY A O 1
ATOM 1780 N N . HIS A 1 226 ? 2.556 -0.477 -2.896 1.00 98.56 226 HIS A N 1
ATOM 1781 C CA . HIS A 1 226 ? 2.682 0.847 -2.283 1.00 98.56 226 HIS A CA 1
ATOM 1782 C C . HIS A 1 226 ? 1.819 1.931 -2.946 1.00 98.56 226 HIS A C 1
ATOM 1784 O O . HIS A 1 226 ? 1.526 2.923 -2.274 1.00 98.56 226 HIS A O 1
ATOM 1790 N N . ALA A 1 227 ? 1.429 1.747 -4.212 1.00 98.38 227 ALA A N 1
ATOM 1791 C CA . ALA A 1 227 ? 0.639 2.654 -5.053 1.00 98.38 227 ALA A CA 1
ATOM 1792 C C . ALA A 1 227 ? 0.034 1.887 -6.256 1.00 98.38 227 ALA A C 1
ATOM 1794 O O . ALA A 1 227 ? 0.368 0.724 -6.465 1.00 98.38 227 ALA A O 1
ATOM 1795 N N . GLY A 1 228 ? -0.853 2.517 -7.037 1.00 97.75 228 GLY A N 1
ATOM 1796 C CA . GLY A 1 228 ? -1.431 1.924 -8.259 1.00 97.75 228 GLY A CA 1
ATOM 1797 C C . GLY A 1 228 ? -2.930 1.641 -8.203 1.00 97.75 228 GLY A C 1
ATOM 1798 O O . GLY A 1 228 ? -3.549 1.425 -9.244 1.00 97.75 228 GLY A O 1
ATOM 1799 N N . LEU A 1 229 ? -3.535 1.676 -7.014 1.00 98.25 229 LEU A N 1
ATOM 1800 C CA . LEU A 1 229 ? -4.967 1.452 -6.863 1.00 98.25 229 LEU A CA 1
ATOM 1801 C C . LEU A 1 229 ? -5.760 2.715 -7.210 1.00 98.25 229 LEU A C 1
ATOM 1803 O O . LEU A 1 229 ? -5.446 3.818 -6.754 1.00 98.25 229 LEU A O 1
ATOM 1807 N N . PHE A 1 230 ? -6.839 2.528 -7.959 1.00 98.62 230 PHE A N 1
ATOM 1808 C CA . PHE A 1 230 ? -7.847 3.541 -8.236 1.00 98.62 230 PHE A CA 1
ATOM 1809 C C . PHE A 1 230 ? -9.149 3.178 -7.536 1.00 98.62 230 PHE A C 1
ATOM 1811 O O . PHE A 1 230 ? -9.450 1.997 -7.377 1.00 98.62 230 PHE A O 1
ATOM 1818 N N . SER A 1 231 ? -9.919 4.181 -7.097 1.00 98.38 231 SER A N 1
ATOM 1819 C CA . SER A 1 231 ? -11.279 3.948 -6.593 1.00 98.38 231 SER A CA 1
ATOM 1820 C C . SER A 1 231 ? -12.150 5.208 -6.523 1.00 98.38 231 SER A C 1
ATOM 1822 O O . SER A 1 231 ? -11.772 6.310 -6.941 1.00 98.38 231 SER A O 1
ATOM 1824 N N . ARG A 1 232 ? -13.378 5.026 -6.036 1.00 97.44 232 ARG A N 1
ATOM 1825 C CA . ARG A 1 232 ? -14.360 6.061 -5.697 1.00 97.44 232 ARG A CA 1
ATOM 1826 C C . ARG A 1 232 ? -14.681 5.968 -4.206 1.00 97.44 232 ARG A C 1
ATOM 1828 O O . ARG A 1 232 ? -14.507 4.922 -3.592 1.00 97.44 232 ARG A O 1
ATOM 1835 N N . ALA A 1 233 ? -15.198 7.053 -3.635 1.00 98.00 233 ALA A N 1
ATOM 1836 C CA . ALA A 1 233 ? -15.493 7.105 -2.204 1.00 98.00 233 ALA A CA 1
ATOM 1837 C C . ALA A 1 233 ? -16.506 6.034 -1.752 1.00 98.00 233 ALA A C 1
ATOM 1839 O O . ALA A 1 233 ? -16.364 5.513 -0.654 1.00 98.00 233 ALA A O 1
ATOM 1840 N N . SER A 1 234 ? -17.476 5.660 -2.597 1.00 98.12 234 SER A N 1
ATOM 1841 C CA . SER A 1 234 ? -18.478 4.615 -2.308 1.00 98.12 234 SER A CA 1
ATOM 1842 C C . SER A 1 234 ? -17.866 3.237 -2.044 1.00 98.12 234 SER A C 1
ATOM 1844 O O . SER A 1 234 ? -18.260 2.534 -1.115 1.00 98.12 234 SER A O 1
ATOM 1846 N N . ASP A 1 235 ? -16.885 2.856 -2.854 1.00 98.56 235 ASP A N 1
ATOM 1847 C CA . ASP A 1 235 ? -16.260 1.537 -2.799 1.00 98.56 235 ASP A CA 1
ATOM 1848 C C . ASP A 1 235 ? -15.297 1.472 -1.613 1.00 98.56 235 ASP A C 1
ATOM 1850 O O . ASP A 1 235 ? -15.305 0.513 -0.844 1.00 98.56 235 ASP A O 1
ATOM 1854 N N . ILE A 1 236 ? -14.539 2.554 -1.402 1.00 98.81 236 ILE A N 1
ATOM 1855 C CA . ILE A 1 236 ? -13.702 2.723 -0.211 1.00 98.81 236 ILE A CA 1
ATOM 1856 C C . ILE A 1 236 ? -14.568 2.662 1.052 1.00 98.81 236 ILE A C 1
ATOM 1858 O O . ILE A 1 236 ? -14.218 1.951 1.986 1.00 98.81 236 ILE A O 1
ATOM 1862 N N . HIS A 1 237 ? -15.712 3.353 1.081 1.00 98.69 237 HIS A N 1
ATOM 1863 C CA . HIS A 1 237 ? -16.637 3.313 2.214 1.00 98.69 237 HIS A CA 1
ATOM 1864 C C . HIS A 1 237 ? -17.109 1.892 2.509 1.00 98.69 237 HIS A C 1
ATOM 1866 O O . HIS A 1 237 ? -17.092 1.484 3.662 1.00 98.69 237 HIS A O 1
ATOM 1872 N N . THR A 1 238 ? -17.491 1.130 1.484 1.00 98.75 238 THR A N 1
ATOM 1873 C CA . THR A 1 238 ? -17.941 -0.259 1.654 1.00 98.75 238 THR A CA 1
ATOM 1874 C C . THR A 1 238 ? -16.851 -1.111 2.305 1.00 98.75 238 THR A C 1
ATOM 1876 O O . THR A 1 238 ? -17.107 -1.760 3.317 1.00 98.75 238 THR A O 1
ATOM 1879 N N . LEU A 1 239 ? -15.617 -1.040 1.797 1.00 98.81 239 LEU A N 1
ATOM 1880 C CA . LEU A 1 239 ? -14.472 -1.743 2.382 1.00 98.81 239 LEU A CA 1
ATOM 1881 C C . LEU A 1 239 ? -14.239 -1.328 3.841 1.00 98.81 239 LEU A C 1
ATOM 1883 O O . LEU A 1 239 ? -14.179 -2.178 4.728 1.00 98.81 239 LEU A O 1
ATOM 1887 N N . LEU A 1 240 ? -14.138 -0.024 4.105 1.00 98.81 240 LEU A N 1
ATOM 1888 C CA . LEU A 1 240 ? -13.872 0.498 5.446 1.00 98.81 240 LEU A CA 1
ATOM 1889 C C . LEU A 1 240 ? -15.003 0.190 6.431 1.00 98.81 240 LEU A C 1
ATOM 1891 O O . LEU A 1 240 ? -14.730 -0.056 7.600 1.00 98.81 240 LEU A O 1
ATOM 1895 N N . HIS A 1 241 ? -16.253 0.152 5.971 1.00 98.62 241 HIS A N 1
ATOM 1896 C CA . HIS A 1 241 ? -17.401 -0.238 6.783 1.00 98.62 241 HIS A CA 1
ATOM 1897 C C . HIS A 1 241 ? -17.288 -1.698 7.233 1.00 98.62 241 HIS A C 1
ATOM 1899 O O . HIS A 1 241 ? -17.512 -1.987 8.408 1.00 98.62 241 HIS A O 1
ATOM 1905 N N . HIS A 1 242 ? -16.894 -2.610 6.336 1.00 98.50 242 HIS A N 1
ATOM 1906 C CA . HIS A 1 242 ? -16.636 -4.004 6.706 1.00 98.50 242 HIS A CA 1
ATOM 1907 C C . HIS A 1 242 ? -15.504 -4.142 7.730 1.00 98.50 242 HIS A C 1
ATOM 1909 O O . HIS A 1 242 ? -15.603 -4.987 8.609 1.00 98.50 242 HIS A O 1
ATOM 1915 N N . LEU A 1 243 ? -14.466 -3.301 7.666 1.00 98.62 243 LEU A N 1
ATOM 1916 C CA . LEU A 1 243 ? -13.407 -3.298 8.680 1.00 98.62 243 LEU A CA 1
ATOM 1917 C C . LEU A 1 243 ? -13.892 -2.705 10.013 1.00 98.62 243 LEU A C 1
ATOM 1919 O O . LEU A 1 243 ? -13.759 -3.336 11.056 1.00 98.62 243 LEU A O 1
ATOM 1923 N N . MET A 1 244 ? -14.475 -1.504 9.999 1.00 97.94 244 MET A N 1
ATOM 1924 C CA . MET A 1 244 ? -14.837 -0.767 11.217 1.00 97.94 244 MET A CA 1
ATOM 1925 C C . MET A 1 244 ? -15.943 -1.457 12.027 1.00 97.94 244 MET A C 1
ATOM 1927 O O . MET A 1 244 ? -15.959 -1.358 13.252 1.00 97.94 244 MET A O 1
ATOM 1931 N N . PHE A 1 245 ? -16.848 -2.168 11.351 1.00 98.00 245 PHE A N 1
ATOM 1932 C CA . PHE A 1 245 ? -17.972 -2.872 11.970 1.00 98.00 245 PHE A CA 1
ATOM 1933 C C . PHE A 1 245 ? -17.876 -4.398 11.842 1.00 98.00 245 PHE A C 1
ATOM 1935 O O . PHE A 1 245 ? -18.895 -5.087 11.937 1.00 98.00 245 PHE A O 1
ATOM 1942 N N . ALA A 1 246 ? -16.669 -4.935 11.633 1.00 97.94 246 ALA A N 1
ATOM 1943 C CA . ALA A 1 246 ? -16.440 -6.374 11.599 1.00 97.94 246 ALA A CA 1
ATOM 1944 C C . ALA A 1 246 ? -16.978 -7.044 12.874 1.00 97.94 246 ALA A C 1
ATOM 1946 O O . ALA A 1 246 ? -16.765 -6.560 13.987 1.00 97.94 246 ALA A O 1
ATOM 1947 N N . SER A 1 247 ? -17.645 -8.190 12.727 1.00 97.62 247 SER A N 1
ATOM 1948 C CA . SER A 1 247 ? -18.027 -9.024 13.873 1.00 97.62 247 SER A CA 1
ATOM 1949 C C . SER A 1 247 ? -16.914 -10.015 14.219 1.00 97.62 247 SER A C 1
ATOM 1951 O O . SER A 1 247 ? -16.047 -10.303 13.394 1.00 97.62 247 SER A O 1
ATOM 1953 N N . SER A 1 248 ? -16.954 -10.616 15.408 1.00 96.94 248 SER A N 1
ATOM 1954 C CA . SER A 1 248 ? -16.008 -11.676 15.792 1.00 96.94 248 SER A CA 1
ATOM 1955 C C . SER A 1 248 ? -16.138 -12.958 14.956 1.00 96.94 248 SER A C 1
ATOM 1957 O O . SER A 1 248 ? -15.242 -13.797 14.983 1.00 96.94 248 SER A O 1
ATOM 1959 N N . THR A 1 249 ? -17.231 -13.106 14.201 1.00 96.12 249 THR A N 1
ATOM 1960 C CA . THR A 1 249 ? -17.536 -14.287 13.373 1.00 96.12 249 THR A CA 1
ATOM 1961 C C . THR A 1 249 ? -17.480 -14.007 11.870 1.00 96.12 249 THR A C 1
ATOM 1963 O O . THR A 1 249 ? -17.840 -14.872 11.074 1.00 96.12 249 THR A O 1
ATOM 1966 N N . ASP A 1 250 ? -17.033 -12.814 11.461 1.00 95.75 250 ASP A N 1
ATOM 1967 C CA . ASP A 1 250 ? -16.926 -12.453 10.046 1.00 95.75 250 ASP A CA 1
ATOM 1968 C C . ASP A 1 250 ? -15.905 -13.354 9.322 1.00 95.75 250 ASP A C 1
ATOM 1970 O O . ASP A 1 250 ? -14.745 -13.480 9.728 1.00 95.75 250 ASP A O 1
ATOM 1974 N N . LEU A 1 251 ? -16.350 -14.000 8.242 1.00 94.75 251 LEU A N 1
ATOM 1975 C CA . LEU A 1 251 ? -15.552 -14.952 7.464 1.00 94.75 251 LEU A CA 1
ATOM 1976 C C . LEU A 1 251 ? -14.531 -14.277 6.540 1.00 94.75 251 LEU A C 1
ATOM 1978 O O . LEU A 1 251 ? -13.596 -14.940 6.069 1.00 94.75 251 LEU A O 1
ATOM 1982 N N . TRP A 1 252 ? -14.717 -12.988 6.254 1.00 97.62 252 TRP A N 1
ATOM 1983 C CA . TRP A 1 252 ? -13.792 -12.210 5.447 1.00 97.62 252 TRP A CA 1
ATOM 1984 C C . TRP A 1 252 ? -12.640 -11.703 6.307 1.00 97.62 252 TRP A C 1
ATOM 1986 O O . TRP A 1 252 ? -11.519 -12.192 6.171 1.00 97.62 252 TRP A O 1
ATOM 1996 N N . ILE A 1 253 ? -12.944 -10.780 7.222 1.00 98.56 253 ILE A N 1
ATOM 1997 C CA . ILE A 1 253 ? -12.026 -10.230 8.219 1.00 98.56 253 ILE A CA 1
ATOM 1998 C C . ILE A 1 253 ? -12.845 -9.934 9.480 1.00 98.56 253 ILE A C 1
ATOM 2000 O O . ILE A 1 253 ? -13.748 -9.105 9.461 1.00 98.56 253 ILE A O 1
ATOM 2004 N N . ASN A 1 254 ? -12.526 -10.609 10.579 1.00 98.69 254 ASN A N 1
ATOM 2005 C CA . ASN A 1 254 ? -13.203 -10.488 11.860 1.00 98.69 254 ASN A CA 1
ATOM 2006 C C . ASN A 1 254 ? -12.636 -9.351 12.717 1.00 98.69 254 ASN A C 1
ATOM 2008 O O . ASN A 1 254 ? -11.536 -8.841 12.489 1.00 98.69 254 ASN A O 1
ATOM 2012 N N . SER A 1 255 ? -13.385 -8.987 13.757 1.00 98.50 255 SER A N 1
ATOM 2013 C CA . SER A 1 255 ? -13.029 -7.894 14.665 1.00 98.50 255 SER A CA 1
ATOM 2014 C C . SER A 1 255 ? -11.675 -8.078 15.357 1.00 98.50 255 SER A C 1
ATOM 2016 O O . SER A 1 255 ? -11.006 -7.091 15.643 1.00 98.50 255 SER A O 1
ATOM 2018 N N . THR A 1 256 ? -11.256 -9.317 15.636 1.00 98.50 256 THR A N 1
ATOM 2019 C CA . THR A 1 256 ? -9.961 -9.596 16.273 1.00 98.50 256 THR A CA 1
ATOM 2020 C C . THR A 1 256 ? -8.814 -9.273 15.322 1.00 98.50 256 THR A C 1
ATOM 2022 O O . THR A 1 256 ? -7.891 -8.566 15.714 1.00 98.50 256 THR A O 1
ATOM 2025 N N . THR A 1 257 ? -8.905 -9.706 14.063 1.00 98.75 257 THR A N 1
ATOM 2026 C CA . THR A 1 257 ? -7.932 -9.373 13.016 1.00 98.75 257 THR A CA 1
ATOM 2027 C C . THR A 1 257 ? -7.882 -7.869 12.768 1.00 98.75 257 THR A C 1
ATOM 2029 O O . THR A 1 257 ? -6.792 -7.301 12.703 1.00 98.75 257 THR A O 1
ATOM 2032 N N . VAL A 1 258 ? -9.042 -7.204 12.672 1.00 98.75 258 VAL A N 1
ATOM 2033 C CA . VAL A 1 258 ? -9.096 -5.739 12.536 1.00 98.75 258 VAL A CA 1
ATOM 2034 C C . VAL A 1 258 ? -8.370 -5.081 13.702 1.00 98.75 258 VAL A C 1
ATOM 2036 O O . VAL A 1 258 ? -7.434 -4.325 13.465 1.00 98.75 258 VAL A O 1
ATOM 2039 N N . HIS A 1 259 ? -8.724 -5.436 14.941 1.00 98.38 259 HIS A N 1
ATOM 2040 C CA . HIS A 1 259 ? -8.096 -4.880 16.136 1.00 98.38 259 HIS A CA 1
ATOM 2041 C C . HIS A 1 259 ? -6.573 -5.069 16.118 1.00 98.38 259 HIS A C 1
ATOM 2043 O O . HIS A 1 259 ? -5.838 -4.099 16.273 1.00 98.38 259 HIS A O 1
ATOM 2049 N N . THR A 1 260 ? -6.079 -6.276 15.820 1.00 98.62 260 THR A N 1
ATOM 2050 C CA . THR A 1 260 ? -4.637 -6.548 15.702 1.00 98.62 260 THR A CA 1
ATOM 2051 C C . THR A 1 260 ? -3.940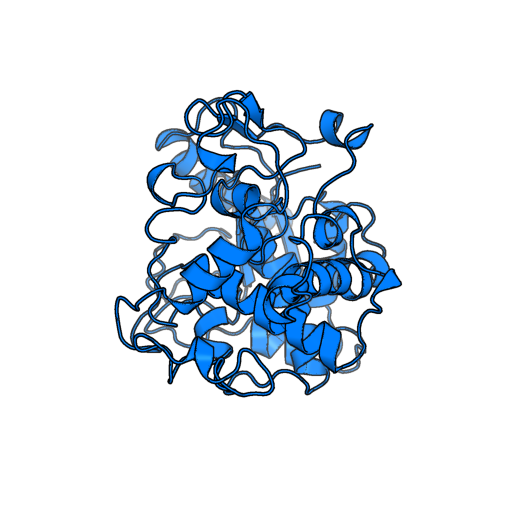 -5.625 14.701 1.00 98.62 260 THR A C 1
ATOM 2053 O O . THR A 1 260 ? -2.830 -5.165 14.968 1.00 98.62 260 THR A O 1
ATOM 2056 N N . PHE A 1 261 ? -4.568 -5.334 13.560 1.00 98.69 261 PHE A N 1
ATOM 2057 C CA . PHE A 1 261 ? -3.964 -4.509 12.512 1.00 98.69 261 PHE A CA 1
ATOM 2058 C C . PHE A 1 261 ? -4.127 -3.003 12.722 1.00 98.69 261 PHE A C 1
ATOM 2060 O O . PHE A 1 261 ? -3.371 -2.233 12.128 1.00 98.69 261 PHE A O 1
ATOM 2067 N N . THR A 1 262 ? -5.059 -2.571 13.571 1.00 97.81 262 THR A N 1
ATOM 2068 C CA . THR A 1 262 ? -5.326 -1.151 13.842 1.00 97.81 262 THR A CA 1
ATOM 2069 C C . THR A 1 262 ? -4.795 -0.678 15.197 1.00 97.81 262 THR A C 1
ATOM 2071 O O . THR A 1 262 ? -4.849 0.515 15.487 1.00 97.81 262 THR A O 1
ATOM 2074 N N . THR A 1 263 ? -4.245 -1.567 16.030 1.00 95.62 263 THR A N 1
ATOM 2075 C CA . THR A 1 263 ? -3.588 -1.198 17.293 1.00 95.62 263 THR A CA 1
ATOM 2076 C C . THR A 1 263 ? -2.148 -0.731 17.072 1.00 95.62 263 THR A C 1
ATOM 2078 O O . THR A 1 263 ? -1.347 -1.402 16.419 1.00 95.62 263 THR A O 1
ATOM 2081 N N . VAL A 1 264 ? -1.796 0.412 17.672 1.00 93.81 264 VAL A N 1
ATOM 2082 C CA . VAL A 1 264 ? -0.426 0.949 17.657 1.00 93.81 264 VAL A CA 1
ATOM 2083 C C . VAL A 1 264 ? 0.551 -0.070 18.234 1.00 93.81 264 VAL A C 1
ATOM 2085 O O . VAL A 1 264 ? 0.381 -0.531 19.360 1.00 93.81 264 VAL A O 1
ATOM 2088 N N . TYR A 1 265 ? 1.606 -0.383 17.481 1.00 93.69 265 TYR A N 1
ATOM 2089 C CA . TYR A 1 265 ? 2.555 -1.421 17.883 1.00 93.69 265 TYR A CA 1
ATOM 2090 C C . TYR A 1 265 ? 3.579 -0.935 18.914 1.00 93.69 265 TYR A C 1
ATOM 2092 O O . TYR A 1 265 ? 3.827 -1.596 19.919 1.00 93.69 265 TYR A O 1
ATOM 2100 N N . ASN A 1 266 ? 4.211 0.215 18.658 1.00 91.44 266 ASN A N 1
ATOM 2101 C CA . ASN A 1 266 ? 5.239 0.763 19.538 1.00 91.44 266 ASN A CA 1
ATOM 2102 C C . ASN A 1 266 ? 5.252 2.296 19.488 1.00 91.44 266 ASN A C 1
ATOM 2104 O O . ASN A 1 266 ? 5.853 2.901 18.597 1.00 91.44 266 ASN A O 1
ATOM 2108 N N . THR A 1 267 ? 4.653 2.911 20.508 1.00 89.25 267 THR A N 1
ATOM 2109 C CA . THR A 1 267 ? 4.538 4.369 20.665 1.00 89.25 267 THR A CA 1
ATOM 2110 C C . THR A 1 267 ? 5.881 5.083 20.822 1.00 89.25 267 THR A C 1
ATOM 2112 O O . THR A 1 267 ? 5.955 6.284 20.579 1.00 89.25 267 THR A O 1
ATOM 2115 N N . SER A 1 268 ? 6.961 4.376 21.182 1.00 88.56 268 SER A N 1
ATOM 2116 C CA . SER A 1 268 ? 8.311 4.962 21.204 1.00 88.56 268 SER A CA 1
ATOM 2117 C C . SER A 1 268 ? 8.912 5.145 19.805 1.00 88.56 268 SER A C 1
ATOM 2119 O O . SER A 1 268 ? 9.845 5.931 19.650 1.00 88.56 268 SER A O 1
ATOM 2121 N N . GLN A 1 269 ? 8.385 4.445 18.790 1.00 87.38 269 GLN A N 1
ATOM 2122 C CA . GLN A 1 269 ? 8.855 4.536 17.403 1.00 87.38 269 GLN A CA 1
ATOM 2123 C C . GLN A 1 269 ? 7.934 5.368 16.510 1.00 87.38 269 GLN A C 1
ATOM 2125 O O . GLN A 1 269 ? 8.434 6.177 15.733 1.00 87.38 269 GLN A O 1
ATOM 2130 N N . SER A 1 270 ? 6.616 5.139 16.554 1.00 89.75 270 SER A N 1
ATOM 2131 C CA . SER A 1 270 ? 5.651 5.838 15.691 1.00 89.75 270 SER A CA 1
ATOM 2132 C C . SER A 1 270 ? 4.201 5.616 16.137 1.00 89.75 270 SER A C 1
ATOM 2134 O O . SER A 1 270 ? 3.921 4.750 16.965 1.00 89.75 270 SER A O 1
ATOM 2136 N N . SER A 1 271 ? 3.272 6.382 15.563 1.00 90.94 271 SER A N 1
ATOM 2137 C CA . SER A 1 271 ? 1.820 6.190 15.694 1.00 90.94 271 SER A CA 1
ATOM 2138 C C . SER A 1 271 ? 1.289 4.998 14.887 1.00 90.94 271 SER A C 1
ATOM 2140 O O . SER A 1 271 ? 0.087 4.742 14.894 1.00 90.94 271 SER A O 1
ATOM 2142 N N . ARG A 1 272 ? 2.153 4.255 14.186 1.00 91.44 272 ARG A N 1
ATOM 2143 C CA . ARG A 1 272 ? 1.739 3.204 13.256 1.00 91.44 272 ARG A CA 1
ATOM 2144 C C . ARG A 1 272 ? 1.198 1.959 13.953 1.00 91.44 272 ARG A C 1
ATOM 2146 O O . ARG A 1 272 ? 1.745 1.476 14.951 1.00 91.44 272 ARG A O 1
ATOM 2153 N N . ALA A 1 273 ? 0.169 1.407 13.328 1.00 95.31 273 ALA A N 1
ATOM 2154 C CA . ALA A 1 273 ? -0.272 0.031 13.477 1.00 95.31 273 ALA A CA 1
ATOM 2155 C C . ALA A 1 273 ? 0.215 -0.790 12.261 1.00 95.31 273 ALA A C 1
ATOM 2157 O O . ALA A 1 273 ? 1.018 -0.308 11.459 1.00 95.31 273 ALA A O 1
ATOM 2158 N N . LEU A 1 274 ? -0.220 -2.042 12.114 1.00 98.50 274 LEU A N 1
ATOM 2159 C CA . LEU A 1 274 ? 0.228 -2.896 11.008 1.00 98.50 274 LEU A CA 1
ATOM 2160 C C . LEU A 1 274 ? -0.348 -2.389 9.677 1.00 98.50 274 LEU A C 1
ATOM 2162 O O . LEU A 1 274 ? -1.533 -2.542 9.396 1.00 98.50 274 LEU A O 1
ATOM 2166 N N . GLY A 1 275 ? 0.491 -1.755 8.858 1.00 97.44 275 GLY A N 1
ATOM 2167 C CA . GLY A 1 275 ? 0.126 -1.141 7.580 1.00 97.44 275 GLY A CA 1
ATOM 2168 C C . GLY A 1 275 ? -0.629 0.189 7.707 1.00 97.44 275 GLY A C 1
ATOM 2169 O O . GLY A 1 275 ? -0.510 1.048 6.834 1.00 97.44 275 GLY A O 1
ATOM 2170 N N . TRP A 1 276 ? -1.370 0.388 8.796 1.00 97.19 276 TRP A N 1
ATOM 2171 C CA . TRP A 1 276 ? -2.116 1.609 9.102 1.00 97.19 276 TRP A CA 1
ATOM 2172 C C . TRP A 1 276 ? -1.293 2.620 9.903 1.00 97.19 276 TRP A C 1
ATOM 2174 O O . TRP A 1 276 ? -0.359 2.273 10.621 1.00 97.19 276 TRP A O 1
ATOM 2184 N N . ASP A 1 277 ? -1.651 3.895 9.803 1.00 93.88 277 ASP A N 1
ATOM 2185 C CA . ASP A 1 277 ? -1.312 4.901 10.812 1.00 93.88 277 ASP A CA 1
ATOM 2186 C C . ASP A 1 277 ? -2.497 5.102 11.770 1.00 93.88 277 ASP A C 1
ATOM 2188 O O . ASP A 1 277 ? -3.595 4.599 11.518 1.00 93.88 277 ASP A O 1
ATOM 2192 N N . THR A 1 278 ? -2.299 5.825 12.869 1.00 93.25 278 THR A N 1
ATOM 2193 C CA . THR A 1 278 ? -3.370 6.141 13.824 1.00 93.25 278 THR A CA 1
ATOM 2194 C C . THR A 1 278 ? -3.401 7.624 14.170 1.00 93.25 278 THR A C 1
ATOM 2196 O O . THR A 1 278 ? -2.394 8.323 14.081 1.00 93.25 278 THR A O 1
ATOM 2199 N N . ASN A 1 279 ? -4.553 8.114 14.628 1.00 91.62 279 ASN A N 1
ATOM 2200 C CA . ASN A 1 279 ? -4.703 9.481 15.136 1.00 91.62 279 ASN A CA 1
ATOM 2201 C C . ASN A 1 279 ? -4.174 9.634 16.581 1.00 91.62 279 ASN A C 1
ATOM 2203 O O . ASN A 1 279 ? -4.613 10.511 17.328 1.00 91.62 279 ASN A O 1
ATOM 2207 N N . ASN A 1 280 ? -3.248 8.767 17.011 1.00 84.56 280 ASN A N 1
ATOM 2208 C CA . ASN A 1 280 ? -2.686 8.806 18.354 1.00 84.56 280 ASN A CA 1
ATOM 2209 C C . ASN A 1 280 ? -1.725 9.994 18.517 1.00 84.56 280 ASN A C 1
ATOM 2211 O O . ASN A 1 280 ? -0.570 9.973 18.091 1.00 84.56 280 ASN A O 1
ATOM 2215 N N . TYR A 1 281 ? -2.216 11.022 19.202 1.00 73.62 281 TYR A N 1
ATOM 2216 C CA . TYR A 1 281 ? -1.542 12.300 19.415 1.00 73.62 281 TYR A CA 1
ATOM 2217 C C . TYR A 1 281 ? -0.452 12.280 20.497 1.00 73.62 281 TYR A C 1
ATOM 2219 O O . TYR A 1 281 ? 0.261 13.271 20.655 1.00 73.62 281 TYR A O 1
ATOM 2227 N N . HIS A 1 282 ? -0.315 11.184 21.249 1.00 71.25 282 HIS A N 1
ATOM 2228 C CA . HIS A 1 282 ? 0.735 11.032 22.265 1.00 71.25 282 HIS A CA 1
ATOM 2229 C C . HIS A 1 282 ? 2.056 10.531 21.686 1.00 71.25 282 HIS A C 1
ATOM 2231 O O . HIS A 1 282 ? 3.058 10.463 22.396 1.00 71.25 282 HIS A O 1
ATOM 2237 N N . VAL A 1 283 ? 2.073 10.183 20.399 1.00 70.56 283 VAL A N 1
ATOM 2238 C CA . VAL A 1 283 ? 3.284 9.760 19.706 1.00 70.56 283 VAL A CA 1
ATOM 2239 C C . VAL A 1 283 ? 3.844 10.928 18.905 1.00 70.56 283 VAL A C 1
ATOM 2241 O O . VAL A 1 283 ? 3.101 11.652 18.243 1.00 70.56 283 VAL A O 1
ATOM 2244 N N . LYS A 1 284 ? 5.172 11.104 18.924 1.00 59.00 284 LYS A N 1
ATOM 2245 C CA . LYS A 1 284 ? 5.873 11.961 17.957 1.00 59.00 284 LYS A CA 1
ATOM 2246 C C . LYS A 1 284 ? 5.738 11.339 16.564 1.00 59.00 284 LYS A C 1
ATOM 2248 O O . LYS A 1 284 ? 6.622 10.626 16.102 1.00 59.00 284 LYS A O 1
ATOM 2253 N N . SER A 1 285 ? 4.604 11.575 15.921 1.00 57.44 285 SER A N 1
ATOM 2254 C CA . SER A 1 285 ? 4.417 11.313 14.501 1.00 57.44 285 SER A CA 1
ATOM 2255 C C . SER A 1 285 ? 5.093 12.420 13.689 1.00 57.44 285 SER A C 1
ATOM 2257 O O . SER A 1 285 ? 5.095 13.584 14.091 1.00 57.44 285 SER A O 1
ATOM 2259 N N . THR A 1 286 ? 5.670 12.060 12.543 1.00 52.78 286 THR A N 1
ATOM 2260 C CA . THR A 1 286 ? 6.109 13.024 11.521 1.00 52.78 286 THR A CA 1
ATOM 2261 C C . THR A 1 286 ? 4.933 13.627 10.746 1.00 52.78 286 THR A C 1
ATOM 2263 O O . THR A 1 286 ? 5.127 14.605 10.032 1.00 52.78 286 THR A O 1
ATOM 2266 N N . ASP A 1 287 ? 3.733 13.058 10.892 1.00 53.97 287 ASP A N 1
ATOM 2267 C CA . ASP A 1 287 ? 2.494 13.474 10.244 1.00 53.97 287 ASP A CA 1
ATOM 2268 C C . ASP A 1 287 ? 1.501 14.006 11.296 1.00 53.97 287 ASP A C 1
ATOM 2270 O O . ASP A 1 287 ? 0.838 13.276 12.033 1.00 53.97 287 ASP A O 1
ATOM 2274 N N . GLU A 1 288 ? 1.437 15.330 11.402 1.00 53.81 288 GLU A N 1
ATOM 2275 C CA . GLU A 1 288 ? 0.636 16.060 12.385 1.00 53.81 288 GLU A CA 1
ATOM 2276 C C . GLU A 1 288 ? -0.881 15.881 12.169 1.00 53.81 288 GLU A C 1
ATOM 2278 O O . GLU A 1 288 ? -1.416 16.316 11.148 1.00 53.81 288 GLU A O 1
ATOM 2283 N N . ARG A 1 289 ? -1.600 15.345 13.172 1.00 61.56 289 ARG A N 1
ATOM 2284 C CA . ARG A 1 289 ? -3.075 15.422 13.354 1.00 61.56 289 ARG A CA 1
ATOM 2285 C C . ARG A 1 289 ? -3.886 15.371 12.054 1.00 61.56 289 ARG A C 1
ATOM 2287 O O . ARG A 1 289 ? -4.659 16.292 11.760 1.00 61.56 289 ARG A O 1
ATOM 2294 N N . LEU A 1 290 ? -3.682 14.334 11.249 1.00 75.50 290 LEU A N 1
ATOM 2295 C CA . LEU A 1 290 ? -4.301 14.271 9.929 1.00 75.50 290 LEU A CA 1
ATOM 2296 C C . LEU A 1 290 ? -5.817 14.040 10.014 1.00 75.50 290 LEU A C 1
ATOM 2298 O O . LEU A 1 290 ? -6.544 14.561 9.171 1.00 75.50 290 LEU A O 1
ATOM 2302 N N . CYS A 1 291 ? -6.306 13.315 11.023 1.00 92.75 291 CYS A N 1
ATOM 2303 C CA . CYS A 1 291 ? -7.737 13.043 11.211 1.00 92.75 291 CYS A CA 1
ATOM 2304 C C . CYS A 1 291 ? -8.448 14.055 12.127 1.00 92.75 291 CYS A C 1
ATOM 2306 O O . CYS A 1 291 ? -9.571 13.806 12.554 1.00 92.75 291 CYS A O 1
ATOM 2308 N N . GLY A 1 292 ? -7.818 15.199 12.422 1.00 91.44 292 GLY A N 1
ATOM 2309 C CA . GLY A 1 292 ? -8.438 16.273 13.203 1.00 91.44 292 GLY A CA 1
ATOM 2310 C C . GLY A 1 292 ? -8.935 15.815 14.579 1.00 91.44 292 GLY A C 1
ATOM 2311 O O . GLY A 1 292 ? -8.215 15.121 15.301 1.00 91.44 292 GLY A O 1
ATOM 2312 N N . ALA A 1 293 ? -10.157 16.221 14.921 1.00 92.69 293 ALA A N 1
ATOM 2313 C CA . ALA A 1 293 ? -10.842 15.986 16.189 1.00 92.69 293 ALA A CA 1
ATOM 2314 C C . ALA A 1 293 ? -11.425 14.571 16.369 1.00 92.69 293 ALA A C 1
ATOM 2316 O O . ALA A 1 293 ? -12.051 14.312 17.395 1.00 92.69 293 ALA A O 1
ATOM 2317 N N . LEU A 1 294 ? -11.231 13.659 15.409 1.00 94.50 294 LEU A N 1
ATOM 2318 C CA . LEU A 1 294 ? -11.589 12.248 15.590 1.00 94.50 294 LEU A CA 1
ATOM 2319 C C . LEU A 1 294 ? -10.786 11.621 16.744 1.00 94.50 294 LEU A C 1
ATOM 2321 O O . LEU A 1 294 ? -9.709 12.103 17.109 1.00 94.50 294 LEU A O 1
ATOM 2325 N N . SER A 1 295 ? -11.288 10.533 17.327 1.00 94.00 295 SER A N 1
ATOM 2326 C CA . SER A 1 295 ? -10.667 9.919 18.507 1.00 94.00 295 SER A CA 1
ATOM 2327 C C . SER A 1 295 ? -9.234 9.433 18.242 1.00 94.00 295 SER A C 1
ATOM 2329 O O . SER A 1 295 ? -8.846 9.163 17.101 1.00 94.00 295 SER A O 1
ATOM 2331 N N . SER A 1 296 ? -8.438 9.248 19.299 1.00 91.50 296 SER A N 1
ATOM 2332 C CA . SER A 1 296 ? -7.084 8.681 19.189 1.00 91.50 296 SER A CA 1
ATOM 2333 C C . SER A 1 296 ? -7.047 7.210 18.767 1.00 91.50 296 SER A C 1
ATOM 2335 O O . SER A 1 296 ? -5.975 6.717 18.425 1.00 91.50 296 SER A O 1
ATOM 2337 N N . GLU A 1 297 ? -8.187 6.513 18.796 1.00 92.56 297 GLU A N 1
ATOM 2338 C CA . GLU A 1 297 ? -8.325 5.131 18.313 1.00 92.56 297 GLU A CA 1
ATOM 2339 C C . GLU A 1 297 ? -8.585 5.062 16.802 1.00 92.56 297 GLU A C 1
ATOM 2341 O O . GLU A 1 297 ? -8.665 3.979 16.224 1.00 92.56 297 GLU A O 1
ATOM 2346 N N . THR A 1 298 ? -8.695 6.218 16.145 1.00 95.94 298 THR A N 1
ATOM 2347 C CA . THR A 1 298 ? -8.896 6.301 14.702 1.00 95.94 298 THR A CA 1
ATOM 2348 C C . THR A 1 298 ? -7.705 5.711 13.958 1.00 95.94 298 THR A C 1
ATOM 2350 O O . THR A 1 298 ? -6.581 6.195 14.113 1.00 95.94 298 THR A O 1
ATOM 2353 N N . PHE A 1 299 ? -7.951 4.730 13.091 1.00 96.50 299 PHE A N 1
ATOM 2354 C CA . PHE A 1 299 ? -6.953 4.245 12.137 1.00 96.50 299 PHE A CA 1
ATOM 2355 C C . PHE A 1 299 ? -7.104 4.961 10.792 1.00 96.50 299 PHE A C 1
ATOM 2357 O O . PHE A 1 299 ? -8.206 5.308 10.358 1.00 96.50 299 PHE A O 1
ATOM 2364 N N . THR A 1 300 ? -5.976 5.250 10.146 1.00 97.19 300 THR A N 1
ATOM 2365 C CA . THR A 1 300 ? -5.921 6.151 8.993 1.00 97.19 300 THR A CA 1
ATOM 2366 C C . THR A 1 300 ? -4.767 5.838 8.053 1.00 97.19 300 THR A C 1
ATOM 2368 O O . THR A 1 300 ? -3.799 5.161 8.394 1.00 97.19 300 THR A O 1
ATOM 2371 N N . HIS A 1 301 ? -4.873 6.356 6.835 1.00 96.94 301 HIS A N 1
ATOM 2372 C CA . HIS A 1 301 ? -3.748 6.504 5.932 1.00 96.94 301 HIS A CA 1
ATOM 2373 C C . HIS A 1 301 ? -3.998 7.701 5.010 1.00 96.94 301 HIS A C 1
ATOM 2375 O O . HIS A 1 301 ? -5.140 8.118 4.793 1.00 96.94 301 HIS A O 1
ATOM 2381 N N . THR A 1 302 ? -2.929 8.238 4.424 1.00 95.94 302 THR A N 1
ATOM 2382 C CA . THR A 1 302 ? -3.013 9.275 3.390 1.00 95.94 302 THR A CA 1
ATOM 2383 C C . THR A 1 302 ? -2.390 8.830 2.073 1.00 95.94 302 THR A C 1
ATOM 2385 O O . THR A 1 302 ? -1.583 7.903 2.022 1.00 95.94 302 THR A O 1
ATOM 2388 N N . GLY A 1 303 ? -2.784 9.477 0.979 1.00 95.62 303 GLY A N 1
ATOM 2389 C CA . GLY A 1 303 ? -2.160 9.329 -0.330 1.00 95.62 303 GLY A CA 1
ATOM 2390 C C . GLY A 1 303 ? -1.486 10.616 -0.791 1.00 95.62 303 GLY A C 1
ATOM 2391 O O . GLY A 1 303 ? -1.920 11.725 -0.465 1.00 95.62 303 GLY A O 1
ATOM 2392 N N 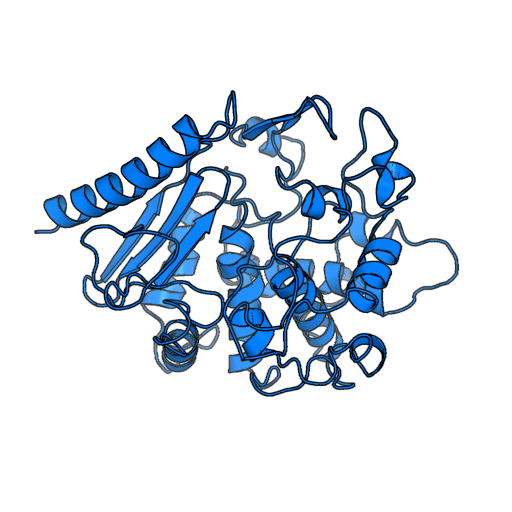. TYR A 1 304 ? -0.423 10.471 -1.583 1.00 94.44 304 TYR A N 1
ATOM 2393 C CA . TYR A 1 304 ? 0.339 11.591 -2.138 1.00 94.44 304 TYR A CA 1
ATOM 2394 C C . TYR A 1 304 ? -0.531 12.566 -2.937 1.00 94.44 304 TYR A C 1
ATOM 2396 O O . TYR A 1 304 ? -0.385 13.778 -2.788 1.00 94.44 304 TYR A O 1
ATOM 2404 N N . THR A 1 305 ? -1.490 12.036 -3.701 1.00 94.75 305 THR A N 1
ATOM 2405 C CA . THR A 1 305 ? -2.470 12.780 -4.511 1.00 94.75 305 THR A CA 1
ATOM 2406 C C . THR A 1 305 ? -3.441 13.617 -3.681 1.00 94.75 305 THR A C 1
ATOM 2408 O O . THR A 1 305 ? -4.213 14.389 -4.238 1.00 94.75 305 THR A O 1
ATOM 2411 N N . GLY A 1 306 ? -3.375 13.530 -2.351 1.00 94.44 306 GLY A N 1
ATOM 2412 C CA . GLY A 1 306 ? -4.193 14.307 -1.428 1.00 94.44 306 GLY A CA 1
ATOM 2413 C C . GLY A 1 306 ? -5.369 13.546 -0.837 1.00 94.44 306 GLY A C 1
ATOM 2414 O O . GLY A 1 306 ? -6.202 14.125 -0.143 1.00 94.44 306 GLY A O 1
ATOM 2415 N N . THR A 1 307 ? -5.420 12.240 -1.065 1.00 96.88 307 THR A N 1
ATOM 2416 C CA . THR A 1 307 ? -6.460 11.360 -0.540 1.00 96.88 307 THR A CA 1
ATOM 2417 C C . THR A 1 307 ? -6.240 11.044 0.943 1.00 96.88 307 THR A C 1
ATOM 2419 O O . THR A 1 307 ? -5.107 11.073 1.432 1.00 96.88 307 THR A O 1
ATOM 2422 N N . GLN A 1 308 ? -7.305 10.770 1.686 1.00 97.75 308 GLN A N 1
ATOM 2423 C CA . GLN A 1 308 ? -7.256 10.325 3.076 1.00 97.75 308 GLN A CA 1
ATOM 2424 C C . GLN A 1 308 ? -8.472 9.463 3.396 1.00 97.75 308 GLN A C 1
ATOM 2426 O O . GLN A 1 308 ? -9.571 9.725 2.905 1.00 97.75 308 GLN A O 1
ATOM 2431 N N . VAL A 1 309 ? -8.260 8.482 4.269 1.00 98.56 309 VAL A N 1
ATOM 2432 C CA . VAL A 1 309 ? -9.331 7.770 4.966 1.00 98.56 309 VAL A CA 1
ATOM 2433 C C . VAL A 1 309 ? -9.086 7.818 6.470 1.00 98.56 309 VAL A C 1
ATOM 2435 O O . VAL A 1 309 ? -7.938 7.685 6.896 1.00 98.56 309 VAL A O 1
ATOM 2438 N N . CYS A 1 310 ? -10.131 7.994 7.270 1.00 98.00 310 CYS A N 1
ATOM 2439 C CA . CYS A 1 310 ? -10.088 7.851 8.726 1.00 98.00 310 CYS A CA 1
ATOM 2440 C C . CYS A 1 310 ? -11.281 6.997 9.165 1.00 98.00 310 CYS A C 1
ATOM 2442 O O . CYS A 1 310 ? -12.397 7.222 8.701 1.00 98.00 310 CYS A O 1
ATOM 2444 N N . CYS A 1 311 ? -11.049 6.026 10.043 1.00 98.44 311 CYS A N 1
ATOM 2445 C CA . CYS A 1 311 ? -12.097 5.203 10.642 1.00 98.44 311 CYS A CA 1
ATOM 2446 C C . CYS A 1 311 ? -12.005 5.323 12.158 1.00 98.44 311 CYS A C 1
ATOM 2448 O O . CYS A 1 311 ? -11.041 4.837 12.748 1.00 98.44 311 CYS A O 1
ATOM 2450 N N . ASP A 1 312 ? -12.977 5.997 12.762 1.00 97.56 312 ASP A N 1
ATOM 2451 C CA . ASP A 1 312 ? -13.052 6.246 14.197 1.00 97.56 312 ASP A CA 1
ATOM 2452 C C . ASP A 1 312 ? -14.019 5.247 14.854 1.00 97.56 312 ASP A C 1
ATOM 2454 O O . ASP A 1 312 ? -15.239 5.430 14.760 1.00 97.56 312 ASP A O 1
ATOM 2458 N N . PRO A 1 313 ? -13.515 4.200 15.533 1.00 96.75 313 PRO A N 1
ATOM 2459 C CA . PRO A 1 313 ? -14.371 3.210 16.182 1.00 96.75 313 PRO A CA 1
ATOM 2460 C C . PRO A 1 313 ? -15.128 3.771 17.398 1.00 96.75 313 PRO A C 1
ATOM 2462 O O . PRO A 1 313 ? -16.194 3.255 17.735 1.00 96.75 313 PRO A O 1
ATOM 2465 N N . VAL A 1 314 ? -14.623 4.837 18.033 1.00 95.81 314 VAL A N 1
ATOM 2466 C CA . VAL A 1 314 ? -15.258 5.473 19.199 1.00 95.81 314 VAL A CA 1
ATOM 2467 C C . VAL A 1 314 ? -16.459 6.293 18.743 1.00 95.81 314 VAL A C 1
ATOM 2469 O O . VAL A 1 314 ? -17.570 6.102 19.238 1.00 95.81 314 VAL A O 1
ATOM 2472 N N . GLY A 1 315 ? -16.244 7.173 17.762 1.00 95.81 315 GLY A N 1
ATOM 2473 C CA . GLY A 1 315 ? -17.303 7.989 17.167 1.00 95.81 315 GLY A CA 1
ATOM 2474 C C . GLY A 1 315 ? -18.235 7.209 16.232 1.00 95.81 315 GLY A C 1
ATOM 2475 O O . GLY A 1 315 ? -19.327 7.683 15.932 1.00 95.81 315 GLY A O 1
ATOM 2476 N N . LYS A 1 316 ? -17.822 6.015 15.779 1.00 96.38 316 LYS A N 1
ATOM 2477 C CA . LYS A 1 316 ? -18.461 5.227 14.706 1.00 96.38 316 LYS A CA 1
ATOM 2478 C C . LYS A 1 316 ? -18.560 6.010 13.394 1.00 96.38 316 LYS A C 1
ATOM 2480 O O . LYS A 1 316 ? -19.578 5.964 12.705 1.00 96.38 316 LYS A O 1
ATOM 2485 N N . VAL A 1 317 ? -17.488 6.722 13.051 1.00 97.12 317 VAL A N 1
ATOM 2486 C CA . VAL A 1 317 ? -17.426 7.618 11.889 1.00 97.12 317 VAL A CA 1
ATOM 2487 C C . VAL A 1 317 ? -16.363 7.141 10.912 1.00 97.12 317 VAL A C 1
ATOM 2489 O O . VAL A 1 317 ? -15.219 6.905 11.291 1.00 97.12 317 VAL A O 1
ATOM 2492 N N . ILE A 1 318 ? -16.728 7.067 9.633 1.00 98.38 318 ILE A N 1
ATOM 2493 C CA . ILE A 1 318 ? -15.779 6.909 8.528 1.00 98.38 318 ILE A CA 1
ATOM 2494 C C . ILE A 1 318 ? -15.735 8.224 7.764 1.00 98.38 318 ILE A C 1
ATOM 2496 O O . ILE A 1 318 ? -16.768 8.715 7.307 1.00 98.38 318 ILE A O 1
ATOM 2500 N N . THR A 1 319 ? -14.539 8.770 7.573 1.00 98.31 319 THR A N 1
ATOM 2501 C CA . THR A 1 319 ? -14.320 9.920 6.698 1.00 98.31 319 THR A CA 1
ATOM 2502 C C . THR A 1 319 ? -13.444 9.520 5.520 1.00 98.31 319 THR A C 1
ATOM 2504 O O . THR A 1 319 ? -12.473 8.768 5.645 1.00 98.31 319 THR A O 1
ATOM 2507 N N . ILE A 1 320 ? -13.817 10.000 4.334 1.00 98.56 320 ILE A N 1
ATOM 2508 C CA . ILE A 1 320 ? -13.111 9.727 3.083 1.00 98.56 320 ILE A CA 1
ATOM 2509 C C . ILE A 1 320 ? -12.996 11.042 2.332 1.00 98.56 320 ILE A C 1
ATOM 2511 O O . ILE A 1 320 ? -13.995 11.605 1.886 1.00 98.56 320 ILE A O 1
ATOM 2515 N N . LEU A 1 321 ? -11.765 11.514 2.166 1.00 97.88 321 LEU A N 1
ATOM 2516 C CA . LEU A 1 321 ? -11.456 12.707 1.396 1.00 97.88 321 LEU A CA 1
ATOM 2517 C C . LEU A 1 321 ? -10.652 12.291 0.168 1.00 97.88 321 LEU A C 1
ATOM 2519 O O . LEU A 1 321 ? -9.502 11.875 0.292 1.00 97.88 321 LEU A O 1
ATOM 2523 N N . LEU A 1 322 ? -11.247 12.399 -1.021 1.00 97.69 322 LEU A N 1
ATOM 2524 C CA . LEU A 1 322 ? -10.556 12.151 -2.286 1.00 97.69 322 LEU A CA 1
ATOM 2525 C C . LEU A 1 322 ? -10.325 13.474 -3.006 1.00 97.69 322 LEU A C 1
ATOM 2527 O O . LEU A 1 322 ? -11.271 14.162 -3.383 1.00 97.69 322 LEU A O 1
ATOM 2531 N N . THR A 1 323 ? -9.058 13.824 -3.189 1.00 95.06 323 THR A N 1
ATOM 2532 C CA . THR A 1 323 ? -8.639 15.024 -3.915 1.00 95.06 323 THR A CA 1
ATOM 2533 C C . THR A 1 323 ? -7.577 14.654 -4.945 1.00 95.06 323 THR A C 1
ATOM 2535 O O . THR A 1 323 ? -7.143 13.505 -5.033 1.00 95.06 323 THR A O 1
ATOM 2538 N N . ASN A 1 324 ? -7.171 15.638 -5.737 1.00 92.06 324 ASN A N 1
ATOM 2539 C CA . ASN A 1 324 ? -6.054 15.568 -6.665 1.00 92.06 324 ASN A CA 1
ATOM 2540 C C . ASN A 1 324 ? -5.130 16.774 -6.447 1.00 92.06 324 ASN A C 1
ATOM 2542 O O . ASN A 1 324 ? -4.861 17.543 -7.363 1.00 92.06 324 ASN A O 1
ATOM 2546 N N . ARG A 1 325 ? -4.650 16.956 -5.212 1.00 92.31 325 ARG A N 1
ATOM 2547 C CA . ARG A 1 325 ? -3.877 18.132 -4.770 1.00 92.31 325 ARG A CA 1
ATOM 2548 C C . ARG A 1 325 ? -2.601 18.405 -5.576 1.00 92.31 325 ARG A C 1
ATOM 2550 O O . ARG A 1 325 ? -2.057 19.496 -5.478 1.00 92.31 325 ARG A O 1
ATOM 2557 N N . CYS A 1 326 ? -2.122 17.427 -6.342 1.00 89.94 326 CYS A N 1
ATOM 2558 C CA . CYS A 1 326 ? -0.974 17.566 -7.241 1.00 89.94 326 CYS A CA 1
ATOM 2559 C C . CYS A 1 326 ? -1.330 18.244 -8.583 1.00 89.94 326 CYS A C 1
ATOM 2561 O O . CYS A 1 326 ? -0.434 18.567 -9.362 1.00 89.94 326 CYS A O 1
ATOM 2563 N N . TYR A 1 327 ? -2.619 18.460 -8.875 1.00 90.12 327 TYR A N 1
ATOM 2564 C CA . TYR A 1 327 ? -3.089 19.012 -10.146 1.00 90.12 327 TYR A CA 1
ATOM 2565 C C . TYR A 1 327 ? -3.289 20.525 -10.007 1.00 90.12 327 TYR A C 1
ATOM 2567 O O . TYR A 1 327 ? -4.042 20.965 -9.146 1.00 90.12 327 TYR A O 1
ATOM 2575 N N . LYS A 1 328 ? -2.709 21.417 -10.821 1.00 84.12 328 LYS A N 1
ATOM 2576 C CA . LYS A 1 328 ? -1.820 21.286 -11.997 1.00 84.12 328 LYS A CA 1
ATOM 2577 C C . LYS A 1 328 ? -0.320 21.253 -11.660 1.00 84.12 328 LYS A C 1
ATOM 2579 O O . LYS A 1 328 ? 0.486 20.993 -12.550 1.00 84.12 328 LYS A O 1
ATOM 2584 N N . THR A 1 329 ? 0.047 21.584 -10.427 1.00 77.69 329 THR A N 1
ATOM 2585 C CA . THR A 1 329 ? 1.431 21.650 -9.950 1.00 77.69 329 THR A CA 1
ATOM 2586 C C . THR A 1 329 ? 1.540 20.961 -8.599 1.00 77.69 329 THR A C 1
ATOM 2588 O O . THR A 1 329 ? 0.660 21.092 -7.751 1.00 77.69 329 THR A O 1
ATOM 2591 N N . ASP A 1 330 ? 2.649 20.265 -8.379 1.00 82.94 330 ASP A N 1
ATOM 2592 C CA . ASP A 1 330 ? 3.005 19.725 -7.075 1.00 82.94 330 ASP A CA 1
ATOM 2593 C C . ASP A 1 330 ? 4.059 20.618 -6.427 1.00 82.94 330 ASP A C 1
ATOM 2595 O O . ASP A 1 330 ? 5.184 20.745 -6.905 1.00 82.94 330 ASP A O 1
ATOM 2599 N N . SER A 1 331 ? 3.654 21.309 -5.367 1.00 84.88 331 SER A N 1
ATOM 2600 C CA . SER A 1 331 ? 4.494 22.270 -4.655 1.00 84.88 331 SER A CA 1
ATOM 2601 C C . SER A 1 331 ? 4.375 22.102 -3.146 1.00 84.88 331 SER A C 1
ATOM 2603 O O . SER A 1 331 ? 3.371 21.587 -2.641 1.00 84.88 331 SER A O 1
ATOM 2605 N N . ILE A 1 332 ? 5.365 22.618 -2.411 1.00 83.38 332 ILE A N 1
ATOM 2606 C CA . ILE A 1 332 ? 5.340 22.677 -0.940 1.00 83.38 332 ILE A CA 1
ATOM 2607 C C . ILE A 1 332 ? 4.031 23.315 -0.451 1.00 83.38 332 ILE A C 1
ATOM 2609 O O . ILE A 1 332 ? 3.372 22.764 0.425 1.00 83.38 332 ILE A O 1
ATOM 2613 N N . HIS A 1 333 ? 3.584 24.389 -1.106 1.00 86.62 333 HIS A N 1
ATOM 2614 C CA . HIS A 1 333 ? 2.325 25.051 -0.778 1.00 86.62 333 HIS A CA 1
ATOM 2615 C C . HIS A 1 333 ? 1.110 24.113 -0.892 1.00 86.62 333 HIS A C 1
ATOM 2617 O O . HIS A 1 333 ? 0.307 24.019 0.033 1.00 86.62 333 HIS A O 1
ATOM 2623 N N . THR A 1 334 ? 0.988 23.351 -1.987 1.00 87.62 334 THR A N 1
ATOM 2624 C CA . THR A 1 334 ? -0.114 22.375 -2.134 1.00 87.62 334 THR A CA 1
ATOM 2625 C C . THR A 1 334 ? -0.056 21.253 -1.096 1.00 87.62 334 THR A C 1
ATOM 2627 O O . THR A 1 334 ? -1.098 20.738 -0.692 1.00 87.62 334 THR A O 1
ATOM 2630 N N . LYS A 1 335 ? 1.150 20.877 -0.644 1.00 87.50 335 LYS A N 1
ATOM 2631 C CA . LYS A 1 335 ? 1.362 19.870 0.403 1.00 87.50 335 LYS A CA 1
ATOM 2632 C C . LYS A 1 335 ? 0.893 20.376 1.774 1.00 87.50 335 LYS A C 1
ATOM 2634 O O . LYS A 1 335 ? 0.209 19.648 2.488 1.00 87.50 335 LYS A O 1
ATOM 2639 N N . GLU A 1 336 ? 1.217 21.617 2.123 1.00 88.88 336 GLU A N 1
ATOM 2640 C CA . GLU A 1 336 ? 0.760 22.255 3.366 1.00 88.88 336 GLU A CA 1
ATOM 2641 C C . GLU A 1 336 ? -0.760 22.454 3.367 1.00 88.88 336 GLU A C 1
ATOM 2643 O O . GLU A 1 336 ? -1.434 22.111 4.342 1.00 88.88 336 GLU A O 1
ATOM 2648 N N . LEU A 1 337 ? -1.317 22.930 2.246 1.00 91.56 337 LEU A N 1
ATOM 2649 C CA . LEU A 1 337 ? -2.758 23.109 2.094 1.00 91.56 337 LEU A CA 1
ATOM 2650 C C . LEU A 1 337 ? -3.513 21.800 2.293 1.00 91.56 337 LEU A C 1
ATOM 2652 O O . LEU A 1 337 ? -4.466 21.777 3.064 1.00 91.56 337 LEU A O 1
ATOM 2656 N N . ILE A 1 338 ? -3.087 20.699 1.661 1.00 93.00 338 ILE A N 1
ATOM 2657 C CA . ILE A 1 338 ? -3.820 19.439 1.813 1.00 93.00 338 ILE A CA 1
ATOM 2658 C C . ILE A 1 338 ? -3.736 18.879 3.237 1.00 93.00 338 ILE A C 1
ATOM 2660 O O . ILE A 1 338 ? -4.703 18.283 3.709 1.00 93.00 338 ILE A O 1
ATOM 2664 N N . ALA A 1 339 ? -2.623 19.090 3.949 1.00 90.25 339 ALA A N 1
ATOM 2665 C CA . ALA A 1 339 ? -2.512 18.706 5.355 1.00 90.25 339 ALA A CA 1
ATOM 2666 C C . ALA A 1 339 ? -3.524 19.475 6.223 1.00 90.25 339 ALA A C 1
ATOM 2668 O O . ALA A 1 339 ? -4.213 18.876 7.051 1.00 90.25 339 ALA A O 1
ATOM 2669 N N . LEU A 1 340 ? -3.676 20.783 5.985 1.00 91.50 340 LEU A N 1
ATOM 2670 C CA . LEU A 1 340 ? -4.689 21.601 6.649 1.00 91.50 340 LEU A CA 1
ATOM 2671 C C . LEU A 1 340 ? -6.115 21.190 6.251 1.00 91.50 340 LEU A C 1
ATOM 2673 O O . LEU A 1 340 ? -6.960 21.019 7.126 1.00 91.50 340 LEU A O 1
ATOM 2677 N N . THR A 1 341 ? -6.387 20.994 4.958 1.00 94.25 341 THR A N 1
ATOM 2678 C CA . THR A 1 341 ? -7.711 20.609 4.446 1.00 94.25 341 THR A CA 1
ATOM 2679 C C . THR A 1 341 ? -8.184 19.291 5.042 1.00 94.25 341 THR A C 1
ATOM 2681 O O . THR A 1 341 ? -9.335 19.207 5.455 1.00 94.25 341 THR A O 1
ATOM 2684 N N . ARG A 1 342 ? -7.310 18.281 5.135 1.00 94.69 342 ARG A N 1
ATOM 2685 C CA . ARG A 1 342 ? -7.614 16.993 5.781 1.00 94.69 342 ARG A CA 1
ATOM 2686 C C . ARG A 1 342 ? -8.094 17.182 7.215 1.00 94.69 342 ARG A C 1
ATOM 2688 O O . ARG A 1 342 ? -9.161 16.699 7.577 1.00 94.69 342 ARG A O 1
ATOM 2695 N N . ARG A 1 343 ? -7.350 17.946 8.013 1.00 93.25 343 ARG A N 1
ATOM 2696 C CA . ARG A 1 343 ? -7.719 18.242 9.401 1.00 93.25 343 ARG A CA 1
ATOM 2697 C C . ARG A 1 343 ? -9.049 18.991 9.496 1.00 93.25 343 ARG A C 1
ATOM 2699 O O . ARG A 1 343 ? -9.950 18.506 10.166 1.00 93.25 343 ARG A O 1
ATOM 2706 N N . LEU A 1 344 ? -9.197 20.105 8.776 1.00 94.69 344 LEU A N 1
ATOM 2707 C CA . LEU A 1 344 ? -10.420 20.918 8.813 1.00 94.69 344 LEU A CA 1
ATOM 2708 C C . LEU A 1 344 ? -11.655 20.152 8.329 1.00 94.69 344 LEU A C 1
ATOM 2710 O O . LEU A 1 344 ? -12.739 20.339 8.869 1.00 94.69 344 LEU A O 1
ATOM 2714 N N . PHE A 1 345 ? -11.497 19.283 7.329 1.00 96.00 345 PHE A N 1
ATOM 2715 C CA . PHE A 1 345 ? -12.565 18.406 6.861 1.00 96.00 345 PHE A CA 1
ATOM 2716 C C . PHE A 1 345 ? -13.046 17.474 7.977 1.00 96.00 345 PHE A C 1
ATOM 2718 O O . PHE A 1 345 ? -14.244 17.404 8.236 1.00 96.00 345 PHE A O 1
ATOM 2725 N N . ASN A 1 346 ? -12.123 16.801 8.668 1.00 95.94 346 ASN A N 1
ATOM 2726 C CA . ASN A 1 346 ? -12.476 15.905 9.768 1.00 95.94 346 ASN A CA 1
ATOM 2727 C C . ASN A 1 346 ? -13.065 16.664 10.969 1.00 95.94 346 ASN A C 1
ATOM 2729 O O . ASN A 1 346 ? -14.061 16.218 11.533 1.00 95.94 346 ASN A O 1
ATOM 2733 N N . ASP A 1 347 ? -12.519 17.835 11.313 1.00 95.06 347 ASP A N 1
ATOM 2734 C CA . ASP A 1 347 ? -13.064 18.699 12.369 1.00 95.06 347 ASP A CA 1
ATOM 2735 C C . ASP A 1 347 ? -14.508 19.122 12.054 1.00 95.06 347 ASP A C 1
ATOM 2737 O O . ASP A 1 347 ? -15.376 19.063 12.923 1.00 95.06 347 ASP A O 1
ATOM 2741 N N . ALA A 1 348 ? -14.787 19.496 10.801 1.00 96.25 348 ALA A N 1
ATOM 2742 C CA . ALA A 1 348 ? -16.128 19.867 10.358 1.00 96.25 348 ALA A CA 1
ATOM 2743 C C . ALA A 1 348 ? -17.112 18.687 10.413 1.00 96.25 348 ALA A C 1
ATOM 2745 O O . ALA A 1 348 ? -18.267 18.879 10.783 1.00 96.25 348 ALA A O 1
ATOM 2746 N N . VAL A 1 349 ? -16.672 17.465 10.087 1.00 95.69 349 VAL A N 1
ATOM 2747 C CA . VAL A 1 349 ? -17.510 16.261 10.235 1.00 95.69 349 VAL A CA 1
ATOM 2748 C C . VAL A 1 349 ? -17.893 16.052 11.701 1.00 95.69 349 VAL A C 1
ATOM 2750 O O . VAL A 1 349 ? -19.070 15.867 11.998 1.00 95.69 349 VAL A O 1
ATOM 2753 N N . VAL A 1 350 ? -16.928 16.138 12.620 1.00 93.94 350 VAL A N 1
ATOM 2754 C CA . VAL A 1 350 ? -17.176 15.992 14.065 1.00 93.94 350 VAL A CA 1
ATOM 2755 C C . VAL A 1 350 ? -18.139 17.071 14.574 1.00 93.94 350 VAL A C 1
ATOM 2757 O O . VAL A 1 350 ? -19.062 16.754 15.316 1.00 93.94 350 VAL A O 1
ATOM 2760 N N . GLN A 1 351 ? -17.988 18.322 14.127 1.00 94.44 351 GLN A N 1
ATOM 2761 C CA . GLN A 1 351 ? -18.885 19.430 14.491 1.00 94.44 351 GLN A CA 1
ATOM 2762 C C . GLN A 1 351 ? -20.332 19.261 14.012 1.00 94.44 351 GLN A C 1
ATOM 2764 O O . GLN A 1 351 ? -21.218 19.883 14.578 1.00 94.44 351 GLN A O 1
ATOM 2769 N N . VAL A 1 352 ? -20.580 18.490 12.950 1.00 94.00 352 VAL A N 1
ATOM 2770 C CA . VAL A 1 352 ? -21.941 18.242 12.440 1.00 94.00 352 VAL A CA 1
ATOM 2771 C C . VAL A 1 352 ? -22.611 17.068 13.162 1.00 94.00 352 VAL A C 1
ATOM 2773 O O . VAL A 1 352 ? -23.837 16.990 13.201 1.00 94.00 352 VAL A O 1
ATOM 2776 N N . LEU A 1 353 ? -21.823 16.139 13.707 1.00 90.94 353 LEU A N 1
ATOM 2777 C CA . LEU A 1 353 ? -22.319 14.943 14.395 1.00 90.94 353 LEU A CA 1
ATOM 2778 C C . LEU A 1 353 ? -22.600 15.162 15.892 1.00 90.94 353 LEU A C 1
ATOM 2780 O O . LEU A 1 353 ? -23.270 14.324 16.502 1.00 90.94 353 LEU A O 1
ATOM 2784 N N . HIS A 1 354 ? -22.104 16.260 16.466 1.00 78.94 354 HIS A N 1
ATOM 2785 C CA . HIS A 1 354 ? -22.341 16.710 17.841 1.00 78.94 354 HIS A CA 1
ATOM 2786 C C . HIS A 1 354 ? -23.154 18.001 17.852 1.00 78.94 354 HIS A C 1
ATOM 2788 O O . HIS A 1 354 ? -23.969 18.156 18.791 1.00 78.94 354 HIS A O 1
#

pLDDT: mean 93.12, std 9.83, range [41.38, 98.94]

InterPro domains:
  IPR001466 Beta-lactamase-related [PF00144] (1-129)
  IPR001466 Beta-lactamase-related [PF00144] (164-340)
  IPR012338 Beta-lactamase/transpeptidase-like [G3DSA:3.40.710.10] (1-349)
  IPR012338 Beta-lactamase/transpeptidase-like [SSF56601] (2-332)
  IPR050789 Diverse Enzymatic Activities [PTHR43283] (1-325)

Radius of gyration: 19.05 Å; chains: 1; bounding box: 45×47×46 Å

Sequence (354 aa):
MFDLASLTKVLATTTASMILYQRGHLDLDMKVSDPELLGPDFARNGKEAITVRNLLLHNAGFPPDPKPNYWDVAFGCPQTAQYYPKEDFSCQAMIYAALLNQSLQYSPGTKYIYSDLSMITMMHVVGTLARDHGYVEPSDLNVECVHHQPNSSHSLPYLTQCYYEAFVRRRVAEYLGLQQLLFLPPRSPTWALTAPTWNDTVYRHQVMQGFVSDGNSYALGGISGHAGLFSRASDIHTLLHHLMFASSTDLWINSTTVHTFTTVYNTSQSSRALGWDTNNYHVKSTDERLCGALSSETFTHTGYTGTQVCCDPVGKVITILLTNRCYKTDSIHTKELIALTRRLFNDAVVQVLH

Foldseek 3Di:
DEFQFQVLLVQALVLLLLQCVVVVNFDQQDQCCPPLHQHVLLPPQQRVRAGNVLLLQQQSQAAQAQVVFLLDVVLVQPQSPDQARALAQLCQVSVVVSLSVGHGNDHGPPAHDNHQSSQQSSLLRSLSSLVVVVVDDPVLFDPRQVVNDPPDDPPPSRCSLRSSQSNRCVLPCVVLVFPQWHFQDDVPPVQVVYDWAEQDCDGNNGTRTSAWPDSNCSSNSQGGRRTRTTHDPVSVCSRVLCLLPADCPDSNHHPVSSCQQQDQDDLAHAQHGRSWHFQQPSHPHPQPRLLAPADRSWTKDHRPLLWIWIQRSVLRDIDTDGHSLPPHHDDPVSVVVSSVVSNVVNVVVVVVSD

Organism: Geodia barretti (NCBI:txid519541)

Secondary structure (DSSP, 8-state):
-EE-TTHHIIIIIIHHHHHHHHTTS--TTSBTTSTTTT-GGGGTTTTTT-BHHHHHTT-SS--SS-SS-TTSGGG--GGGGSSS--S-STTHHHHHHHHHHPPPSS-TTS-----HHHHHHHHHHHHHHHHHTTSS-GGGS-HHHHHTSPTT---TTTTHHHHHHHHHIIIIITTTT-TT-BSS--IIIIITTSPP--B-SSSS-SB--SS-S-HHHHHTTS--SSS--EE-HHHHHHHHHHHHT--TT-SSS-HHHHHHHHS-S-TTT-S--SS-EE--TTS--SS--TTTTS-TT-EEEE-TTS-EEEEETTTTEEEEE---TTSS---HHHHHHHHHHHHHHHHHHHHHH-